Protein AF-0000000079588783 (afdb_homodimer)

Organism: NCBI:txid192012

Nearest PDB structures (foldseek):
  3fza-assembly1_A  TM=9.981E-01  e=1.810E-17  Populus tremula x Populus tremuloides
  3rhb-assembly1_A  TM=9.927E-01  e=1.421E-15  Arabidopsis thaliana
  2ht9-assembly1_B  TM=9.804E-01  e=8.758E-12  Homo sapiens
  2e7p-assembly1_B  TM=9.645E-01  e=2.123E-11  Populus tremula x Populus tremuloides
  7ncw-assembly1_A  TM=9.150E-01  e=1.469E-09  Chlamydomonas reinhardtii

Secondary structure (DSSP, 8-state):
----------------------------------------------------------THHHHHHHHHHHHHHHHHHHHH-SEEEEE-TT-HHHHHHHHHHHHTT---EEEEGGGSTTHHHHHHHHHHHHHS--SS-EEEETTEEEESHHHHHHHHHTT-HHHHHHHHHT-/----------------------------------------------------------TTHHHHHHHHHHHHHHHHHHHH-SEEEEE-TT-HHHHHHHHHHHHTT---EEEEGGGSTTHHHHHHHHHHHHHS--SS-EEEETTEEEESHHHHHHHHHTT-HHHHHHHHHT-

pLDDT: mean 70.86, std 34.21, range [17.14, 99.0]

InterPro domains:
  IPR002109 Glutaredoxin [PF00462] (83-146)
  IPR011899 Glutaredoxin, eukaryotic/virial [TIGR02180] (83-164)
  IPR014025 Glutaredoxin subgroup [PR00160] (83-101)
  IPR014025 Glutaredoxin subgroup [PR00160] (129-142)
  IPR014025 Glutaredoxin subgroup [PR00160] (143-156)
  IPR036249 Thioredoxin-like superfamily [SSF52833] (71-168)

Solvent-accessible surface area (backbone atoms only — not comparable to full-atom values): 21001 Å² total; per-residue (Å²): 131,89,84,78,86,71,89,74,82,69,86,83,78,82,88,75,86,75,83,86,79,80,89,83,86,85,78,81,77,80,82,66,81,72,76,80,74,80,63,84,61,81,74,74,77,72,76,69,76,67,73,68,71,73,69,76,72,66,72,57,54,60,59,51,52,53,52,50,52,49,46,51,50,51,53,50,52,31,66,74,30,41,34,32,34,38,30,37,90,83,38,62,48,26,50,50,47,53,48,50,36,48,75,70,71,43,84,59,50,71,43,49,35,79,75,45,66,77,53,16,64,53,48,40,51,44,42,20,71,75,68,74,45,71,63,67,23,40,31,30,49,53,53,36,82,65,39,36,42,71,45,51,52,49,32,47,75,71,60,48,39,64,57,52,51,55,52,13,66,76,100,133,86,83,79,83,70,88,75,81,79,79,81,73,85,70,80,81,81,84,88,81,87,82,85,89,70,91,71,85,74,82,74,76,67,78,78,70,80,69,76,62,82,72,74,76,70,76,70,73,70,71,68,71,69,67,76,73,68,82,55,57,64,64,52,52,54,53,50,53,50,46,51,49,50,53,49,51,32,66,74,31,42,34,33,34,37,30,37,90,83,38,62,48,24,49,49,47,53,50,51,36,48,76,70,70,43,83,60,49,73,44,50,34,79,76,46,66,79,53,17,64,55,49,42,52,44,44,21,70,74,70,74,44,72,64,65,22,39,32,30,48,54,54,36,83,65,39,36,41,71,46,50,52,50,33,47,76,70,60,47,38,63,58,52,52,55,53,14,66,76,99

Foldseek 3Di:
DDDDDDPPPDDDDDDDDDDDDDDDDDDPDDDCPVPDCPPPVPVPVPPPPPPPPPPPPCPVPVLVVVLVVLLVVVQCLLQVWQKEWEAAPPDVQQVLLCVVCVVVVHDHHYDHLVPPPPVSQSSLVSVCVVPVDSDPGFMHGLSDTQGHSVSQVVCVVVVNNVVSNVVSVVD/DDDPDDPPPPPDDPPDDDDDDDDDDDPDDDPDPVPVPPPPPPVPVPVPPPPPPPPPPCPVPPLVVVLVVLLVVVQCLLQVWQKEWEAAPPDVQQVLLCVVCVVVVHDHHYHHLVPPPPVSQSSLVSVCVVPVDSDPGFMHGLSDTQGHSVSQVVCVVVVNNVVSNVVSVVD

Sequence (342 aa):
MAATSQLTRTFTSVSLSSTTLSHLPNAHSSLSFTTNNIHHHRTSSRTILTIRRHGAVKIHAMTASFGSRLEETVKKTITDNPVVVYSKTWCSYSSEVKSLFNRLGVQPLVVELDQMGAQGPQLQKVLERLTGQHTVPNVFIGGKHIGGCTDTVKLHRKGELEALLAEAKNTMAATSQLTRTFTSVSLSSTTLSHLPNAHSSLSFTTNNIHHHRTSSRTILTIRRHGAVKIHAMTASFGSRLEETVKKTITDNPVVVYSKTWCSYSSEVKSLFNRLGVQPLVVELDQMGAQGPQLQKVLERLTGQHTVPNVFIGGKHIGGCTDTVKLHRKGELEALLAEAKNT

Radius of gyration: 44.2 Å; Cα contacts (8 Å, |Δi|>4): 323; chains: 2; bounding box: 95×128×106 Å

Structure (mmCIF, N/CA/C/O backbone):
data_AF-0000000079588783-model_v1
#
loop_
_entity.id
_entity.type
_entity.pdbx_description
1 polymer 'Glutaredoxin domain-containing protein'
#
loop_
_atom_site.group_PDB
_atom_site.id
_atom_site.type_symbol
_atom_site.label_atom_id
_atom_site.label_alt_id
_atom_site.label_comp_id
_atom_site.label_asym_id
_atom_site.label_entity_id
_atom_site.label_seq_id
_atom_site.pdbx_PDB_ins_code
_atom_site.Cartn_x
_atom_site.Cartn_y
_atom_site.Cartn_z
_atom_site.occupancy
_atom_site.B_iso_or_equiv
_atom_site.auth_seq_id
_atom_site.auth_comp_id
_atom_site.auth_asym_id
_atom_site.auth_atom_id
_atom_site.pdbx_PDB_model_num
ATOM 1 N N . MET A 1 1 ? 37.062 34.594 -24.828 1 20.08 1 MET A N 1
ATOM 2 C CA . MET A 1 1 ? 37.062 35.938 -25.375 1 20.08 1 MET A CA 1
ATOM 3 C C . MET A 1 1 ? 36.094 36.031 -26.547 1 20.08 1 MET A C 1
ATOM 5 O O . MET A 1 1 ? 36.188 36.938 -27.391 1 20.08 1 MET A O 1
ATOM 9 N N . ALA A 1 2 ? 35.281 35 -26.719 1 26.11 2 ALA A N 1
ATOM 10 C CA . ALA A 1 2 ? 34.594 34.938 -28 1 26.11 2 ALA A CA 1
ATOM 11 C C . ALA A 1 2 ? 33.594 36.094 -28.172 1 26.11 2 ALA A C 1
ATOM 13 O O . ALA A 1 2 ? 32.812 36.375 -27.266 1 26.11 2 ALA A O 1
ATOM 14 N N . ALA A 1 3 ? 33.719 36.812 -29.328 1 21.23 3 ALA A N 1
ATOM 15 C CA . ALA A 1 3 ? 33.344 38.062 -29.938 1 21.23 3 ALA A CA 1
ATOM 16 C C . ALA A 1 3 ? 31.844 38.125 -30.25 1 21.23 3 ALA A C 1
ATOM 18 O O . ALA A 1 3 ? 31.203 37.062 -30.406 1 21.23 3 ALA A O 1
ATOM 19 N N . THR A 1 4 ? 31.203 39.344 -30.5 1 20.83 4 THR A N 1
ATOM 20 C CA . THR A 1 4 ? 30.203 40.406 -30.359 1 20.83 4 THR A CA 1
ATOM 21 C C . THR A 1 4 ? 29.281 40.438 -31.578 1 20.83 4 THR A C 1
ATOM 23 O O . THR A 1 4 ? 28.109 40.812 -31.469 1 20.83 4 THR A O 1
ATOM 26 N N . SER A 1 5 ? 29.641 39.812 -32.875 1 21.73 5 SER A N 1
ATOM 27 C CA . SER A 1 5 ? 29.234 40.812 -33.875 1 21.73 5 SER A CA 1
ATOM 28 C C . SER A 1 5 ? 27.719 40.875 -33.969 1 21.73 5 SER A C 1
ATOM 30 O O . SER A 1 5 ? 27.016 39.938 -33.656 1 21.73 5 SER A O 1
ATOM 32 N N . GLN A 1 6 ? 27.109 42.094 -34.406 1 19.81 6 GLN A N 1
ATOM 33 C CA . GLN A 1 6 ? 26.125 43.156 -34.469 1 19.81 6 GLN A CA 1
ATOM 34 C C . GLN A 1 6 ? 25.125 42.938 -35.594 1 19.81 6 GLN A C 1
ATOM 36 O O . GLN A 1 6 ? 24.344 43.812 -35.938 1 19.81 6 GLN A O 1
ATOM 41 N N . LEU A 1 7 ? 24.719 41.688 -36.094 1 21.52 7 LEU A N 1
ATOM 42 C CA . LEU A 1 7 ? 24.062 41.844 -37.406 1 21.52 7 LEU A CA 1
ATOM 43 C C . LEU A 1 7 ? 22.781 42.656 -37.25 1 21.52 7 LEU A C 1
ATOM 45 O O . LEU A 1 7 ? 21.875 42.281 -36.531 1 21.52 7 LEU A O 1
ATOM 49 N N . THR A 1 8 ? 22.703 43.938 -37.75 1 19.61 8 THR A N 1
ATOM 50 C CA . THR A 1 8 ? 21.875 45.125 -37.812 1 19.61 8 THR A CA 1
ATOM 51 C C . THR A 1 8 ? 20.703 44.938 -38.781 1 19.61 8 THR A C 1
ATOM 53 O O . THR A 1 8 ? 20.875 45 -40 1 19.61 8 THR A O 1
ATOM 56 N N . ARG A 1 9 ? 20 43.781 -38.812 1 21.66 9 ARG A N 1
ATOM 57 C CA . ARG A 1 9 ? 19.078 43.719 -39.938 1 21.66 9 ARG A CA 1
ATOM 58 C C . ARG A 1 9 ? 18.094 44.875 -39.906 1 21.66 9 ARG A C 1
ATOM 60 O O . ARG A 1 9 ? 17.391 45.062 -38.906 1 21.66 9 ARG A O 1
ATOM 67 N N . THR A 1 10 ? 18.156 45.75 -40.906 1 18.61 10 THR A N 1
ATOM 68 C CA . THR A 1 10 ? 17.609 47.062 -41.219 1 18.61 10 THR A CA 1
ATOM 69 C C . THR A 1 10 ? 16.156 46.969 -41.656 1 18.61 10 THR A C 1
ATOM 71 O O . THR A 1 10 ? 15.453 47.969 -41.719 1 18.61 10 THR A O 1
ATOM 74 N N . PHE A 1 11 ? 15.508 45.875 -41.844 1 21.12 11 PHE A N 1
ATOM 75 C CA . PHE A 1 11 ? 14.586 46.125 -42.938 1 21.12 11 PHE A CA 1
ATOM 76 C C . PHE A 1 11 ? 13.641 47.281 -42.562 1 21.12 11 PHE A C 1
ATOM 78 O O . PHE A 1 11 ? 13.312 47.469 -41.406 1 21.12 11 PHE A O 1
ATOM 85 N N . THR A 1 12 ? 13.203 47.875 -43.688 1 17.64 12 THR A N 1
ATOM 86 C CA . THR A 1 12 ? 12.641 49.125 -44.219 1 17.64 12 THR A CA 1
ATOM 87 C C . THR A 1 12 ? 11.195 49.312 -43.781 1 17.64 12 THR A C 1
ATOM 89 O O . THR A 1 12 ? 10.461 48.312 -43.625 1 17.64 12 THR A O 1
ATOM 92 N N . SER A 1 13 ? 10.781 50.594 -43.625 1 18.75 13 SER A N 1
ATOM 93 C CA . SER A 1 13 ? 9.898 51.531 -42.938 1 18.75 13 SER A CA 1
ATOM 94 C C . SER A 1 13 ? 8.555 51.625 -43.656 1 18.75 13 SER A C 1
ATOM 96 O O . SER A 1 13 ? 7.562 52.062 -43.062 1 18.75 13 SER A O 1
ATOM 98 N N . VAL A 1 14 ? 8.414 51.156 -45 1 20.14 14 VAL A N 1
ATOM 99 C CA . VAL A 1 14 ? 7.758 52.281 -45.688 1 20.14 14 VAL A CA 1
ATOM 100 C C . VAL A 1 14 ? 6.398 52.531 -45.031 1 20.14 14 VAL A C 1
ATOM 102 O O . VAL A 1 14 ? 5.844 51.656 -44.344 1 20.14 14 VAL A O 1
ATOM 105 N N . SER A 1 15 ? 5.598 53.188 -45.906 1 17.19 15 SER A N 1
ATOM 106 C CA . SER A 1 15 ? 4.867 54.469 -46 1 17.19 15 SER A CA 1
ATOM 107 C C . SER A 1 15 ? 3.432 54.281 -45.5 1 17.19 15 SER A C 1
ATOM 109 O O . SER A 1 15 ? 2.885 53.188 -45.531 1 17.19 15 SER A O 1
ATOM 111 N N . LEU A 1 16 ? 2.814 55.469 -45.312 1 19.02 16 LEU A N 1
ATOM 112 C CA . LEU A 1 16 ? 1.891 56.25 -44.5 1 19.02 16 LEU A CA 1
ATOM 113 C C . LEU A 1 16 ? 0.463 56.125 -45 1 19.02 16 LEU A C 1
ATOM 115 O O . LEU A 1 16 ? -0.495 56.281 -44.25 1 19.02 16 LEU A O 1
ATOM 119 N N . SER A 1 17 ? 0.217 55.719 -46.375 1 17.83 17 SER A N 1
ATOM 120 C CA . SER A 1 17 ? -0.702 56.75 -46.844 1 17.83 17 SER A CA 1
ATOM 121 C C . SER A 1 17 ? -2.053 56.656 -46.156 1 17.83 17 SER A C 1
ATOM 123 O O . SER A 1 17 ? -2.549 55.562 -45.875 1 17.83 17 SER A O 1
ATOM 125 N N . SER A 1 18 ? -2.6 57.906 -45.781 1 18.61 18 SER A N 1
ATOM 126 C CA . SER A 1 18 ? -3.598 58.531 -44.906 1 18.61 18 SER A CA 1
ATOM 127 C C . SER A 1 18 ? -4.996 58.375 -45.5 1 18.61 18 SER A C 1
ATOM 129 O O . SER A 1 18 ? -5.988 58.719 -44.844 1 18.61 18 SER A O 1
ATOM 131 N N . THR A 1 19 ? -5.113 57.844 -46.781 1 19.88 19 THR A N 1
ATOM 132 C CA . THR A 1 19 ? -6.102 58.719 -47.375 1 19.88 19 THR A CA 1
ATOM 133 C C . THR A 1 19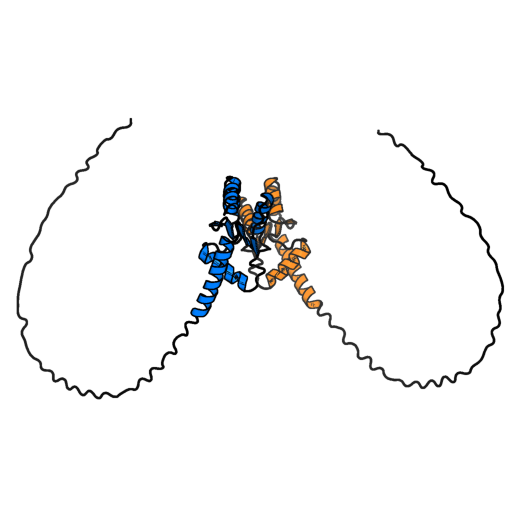 ? -7.391 58.719 -46.562 1 19.88 19 THR A C 1
ATOM 135 O O . THR A 1 19 ? -7.723 57.75 -45.906 1 19.88 19 THR A O 1
ATOM 138 N N . THR A 1 20 ? -8.359 59.594 -47.156 1 18.62 20 THR A N 1
ATOM 139 C CA . THR A 1 20 ? -9.305 60.688 -46.906 1 18.62 20 THR A CA 1
ATOM 140 C C . THR A 1 20 ? -10.664 60.125 -46.5 1 18.62 20 THR A C 1
ATOM 142 O O . THR A 1 20 ? -11.055 59.062 -46.938 1 18.62 20 THR A O 1
ATOM 145 N N . LEU A 1 21 ? -11.422 60.969 -45.75 1 19.67 21 LEU A N 1
ATOM 146 C CA . LEU A 1 21 ? -12.43 61.125 -44.719 1 19.67 21 LEU A CA 1
ATOM 147 C C . LEU A 1 21 ? -13.836 61.125 -45.312 1 19.67 21 LEU A C 1
ATOM 149 O O . LEU A 1 21 ? -14.828 61 -44.594 1 19.67 21 LEU A O 1
ATOM 153 N N . SER A 1 22 ? -13.945 61.312 -46.719 1 17.48 22 SER A N 1
ATOM 154 C CA . SER A 1 22 ? -14.875 62.438 -46.781 1 17.48 22 SER A CA 1
ATOM 155 C C . SER A 1 22 ? -16.25 62.031 -46.281 1 17.48 22 SER A C 1
ATOM 157 O O . SER A 1 22 ? -16.531 60.844 -46.062 1 17.48 22 SER A O 1
ATOM 159 N N . HIS A 1 23 ? -17.328 62.156 -47.25 1 19.64 23 HIS A N 1
ATOM 160 C CA . HIS A 1 23 ? -18.375 63.188 -47.344 1 19.64 23 HIS A CA 1
ATOM 161 C C . HIS A 1 23 ? -19.641 62.719 -46.625 1 19.64 23 HIS A C 1
ATOM 163 O O . HIS A 1 23 ? -19.844 61.5 -46.438 1 19.64 23 HIS A O 1
ATOM 169 N N . LEU A 1 24 ? -20.75 63.594 -46.75 1 19.31 24 LEU A N 1
ATOM 170 C CA . LEU A 1 24 ? -21.656 64.438 -45.938 1 19.31 24 LEU A CA 1
ATOM 171 C C . LEU A 1 24 ? -22.984 63.688 -45.719 1 19.31 24 LEU A C 1
ATOM 173 O O . LEU A 1 24 ? -23.438 63.562 -44.562 1 19.31 24 LEU A O 1
ATOM 177 N N . PRO A 1 25 ? -24.031 64 -46.656 1 19.78 25 PRO A N 1
ATOM 178 C CA . PRO A 1 25 ? -25.094 64.875 -46.156 1 19.78 25 PRO A CA 1
ATOM 179 C C . PRO A 1 25 ? -26.234 64.062 -45.5 1 19.78 25 PRO A C 1
ATOM 181 O O . PRO A 1 25 ? -26.281 62.875 -45.594 1 19.78 25 PRO A O 1
ATOM 184 N N . ASN A 1 26 ? -27.516 64.625 -45.844 1 17.92 26 ASN A N 1
ATOM 185 C CA . ASN A 1 26 ? -28.609 65.312 -45.156 1 17.92 26 ASN A CA 1
ATOM 186 C C . ASN A 1 26 ? -29.734 64.375 -44.812 1 17.92 26 ASN A C 1
ATOM 188 O O . ASN A 1 26 ? -29.828 63.281 -45.344 1 17.92 26 ASN A O 1
ATOM 192 N N . ALA A 1 27 ? -30.953 65.062 -44.75 1 17.86 27 ALA A N 1
ATOM 193 C CA . ALA A 1 27 ? -32.062 65.312 -43.844 1 17.86 27 ALA A CA 1
ATOM 194 C C . ALA A 1 27 ? -33.25 64.375 -44.125 1 17.86 27 ALA A C 1
ATOM 196 O O . ALA A 1 27 ? -33.875 64.438 -45.156 1 17.86 27 ALA A O 1
ATOM 197 N N . HIS A 1 28 ? -33.062 63.125 -43.938 1 21 28 HIS A N 1
ATOM 198 C CA . HIS A 1 28 ? -34.156 62.188 -44.188 1 21 28 HIS A CA 1
ATOM 199 C C . HIS A 1 28 ? -35.438 62.656 -43.5 1 21 28 HIS A C 1
ATOM 201 O O . HIS A 1 28 ? -35.469 62.812 -42.281 1 21 28 HIS A O 1
ATOM 207 N N . SER A 1 29 ? -36.156 63.406 -44.281 1 19.64 29 SER A N 1
ATOM 208 C CA . SER A 1 29 ? -37.375 64.062 -43.812 1 19.64 29 SER A CA 1
ATOM 209 C C . SER A 1 29 ? -38.25 63.094 -43.031 1 19.64 29 SER A C 1
ATOM 211 O O . SER A 1 29 ? -38.094 61.875 -43.125 1 19.64 29 SER A O 1
ATOM 213 N N . SER A 1 30 ? -39.469 63.719 -42.625 1 19 30 SER A N 1
ATOM 214 C CA . SER A 1 30 ? -40.281 63.906 -41.438 1 19 30 SER A CA 1
ATOM 215 C C . SER A 1 30 ? -41.312 62.781 -41.281 1 19 30 SER A C 1
ATOM 217 O O . SER A 1 30 ? -41.594 62.344 -40.156 1 19 30 SER A O 1
ATOM 219 N N . LEU A 1 31 ? -41.906 62.281 -42.406 1 23.66 31 LEU A N 1
ATOM 220 C CA . LEU A 1 31 ? -43.344 62.438 -42.219 1 23.66 31 LEU A CA 1
ATOM 221 C C . LEU A 1 31 ? -43.875 61.469 -41.188 1 23.66 31 LEU A C 1
ATOM 223 O O . LEU A 1 31 ? -43.469 60.312 -41.156 1 23.66 31 LEU A O 1
ATOM 227 N N . SER A 1 32 ? -44.844 62.031 -40.344 1 21.27 32 SER A N 1
ATOM 228 C CA . SER A 1 32 ? -45.531 61.906 -39.062 1 21.27 32 SER A CA 1
ATOM 229 C C . SER A 1 32 ? -46.469 60.719 -39.031 1 21.27 32 SER A C 1
ATOM 231 O O . SER A 1 32 ? -47.25 60.562 -38.094 1 21.27 32 SER A O 1
ATOM 233 N N . PHE A 1 33 ? -46.219 59.625 -39.812 1 24.73 33 PHE A N 1
ATOM 234 C CA . PHE A 1 33 ? -47.438 58.844 -39.781 1 24.73 33 PHE A CA 1
ATOM 235 C C . PHE A 1 33 ? -47.875 58.531 -38.375 1 24.73 33 PHE A C 1
ATOM 237 O O . PHE A 1 33 ? -47.094 57.938 -37.594 1 24.73 33 PHE A O 1
ATOM 244 N N . THR A 1 34 ? -48.75 59.375 -37.844 1 22.86 34 THR A N 1
ATOM 245 C CA . THR A 1 34 ? -49.375 59.375 -36.531 1 22.86 34 THR A CA 1
ATOM 246 C C . THR A 1 34 ? -50.062 58.031 -36.25 1 22.86 34 THR A C 1
ATOM 248 O O . THR A 1 34 ? -51.125 57.75 -36.844 1 22.86 34 THR A O 1
ATOM 251 N N . THR A 1 35 ? -49.562 56.906 -36.688 1 23.33 35 THR A N 1
ATOM 252 C CA . THR A 1 35 ? -50.469 55.812 -36.375 1 23.33 35 THR A CA 1
ATOM 253 C C . THR A 1 35 ? -50.844 55.812 -34.906 1 23.33 35 THR A C 1
ATOM 255 O O . THR A 1 35 ? -49.969 55.969 -34.031 1 23.33 35 THR A O 1
ATOM 258 N N . ASN A 1 36 ? -52.156 56.125 -34.625 1 20.36 36 ASN A N 1
ATOM 259 C CA . ASN A 1 36 ? -53 56.219 -33.438 1 20.36 36 ASN A CA 1
ATOM 260 C C . ASN A 1 36 ? -52.875 54.969 -32.562 1 20.36 36 ASN A C 1
ATOM 262 O O . ASN A 1 36 ? -52.938 53.844 -33.094 1 20.36 36 ASN A O 1
ATOM 266 N N . ASN A 1 37 ? -52.281 55.094 -31.422 1 22.45 37 ASN A N 1
ATOM 267 C CA . ASN A 1 37 ? -51.906 54.219 -30.312 1 22.45 37 ASN A CA 1
ATOM 268 C C . ASN A 1 37 ? -53.094 53.625 -29.609 1 22.45 37 ASN A C 1
ATOM 270 O O . ASN A 1 37 ? -53.75 54.281 -28.781 1 22.45 37 ASN A O 1
ATOM 274 N N . ILE A 1 38 ? -54.094 53.125 -30.328 1 27.58 38 ILE A N 1
ATOM 275 C CA . ILE A 1 38 ? -55.188 52.75 -29.422 1 27.58 38 ILE A CA 1
ATOM 276 C C . ILE A 1 38 ? -54.656 51.875 -28.297 1 27.58 38 ILE A C 1
ATOM 278 O O . ILE A 1 38 ? -54.094 50.812 -28.547 1 27.58 38 ILE A O 1
ATOM 282 N N . HIS A 1 39 ? -54.375 52.469 -27.141 1 25.22 39 HIS A N 1
ATOM 283 C CA . HIS A 1 39 ? -53.812 51.938 -25.906 1 25.22 39 HIS A CA 1
ATOM 284 C C . HIS A 1 39 ? -54.75 50.938 -25.266 1 25.22 39 HIS A C 1
ATOM 286 O O . HIS A 1 39 ? -54.5 50.469 -24.141 1 25.22 39 HIS A O 1
ATOM 292 N N . HIS A 1 40 ? -55.688 50.25 -25.953 1 26.5 40 HIS A N 1
ATOM 293 C CA . HIS A 1 40 ? -56.562 49.656 -24.938 1 26.5 40 HIS A CA 1
ATOM 294 C C . HIS A 1 40 ? -55.781 48.75 -23.984 1 26.5 40 HIS A C 1
ATOM 296 O O . HIS A 1 40 ? -55.094 47.844 -24.406 1 26.5 40 HIS A O 1
ATOM 302 N N . HIS A 1 41 ? -55.375 49.281 -22.875 1 25.45 41 HIS A N 1
ATOM 303 C CA . HIS A 1 41 ? -54.594 48.656 -21.797 1 25.45 41 HIS A CA 1
ATOM 304 C C . HIS A 1 41 ? -55.406 47.594 -21.078 1 25.45 41 HIS A C 1
ATOM 306 O O . HIS A 1 41 ? -54.969 47.031 -20.062 1 25.45 41 HIS A O 1
ATOM 312 N N . ARG A 1 42 ? -56.344 46.812 -21.672 1 27.23 42 ARG A N 1
ATOM 313 C CA . ARG A 1 42 ? -57 45.969 -20.672 1 27.23 42 ARG A CA 1
ATOM 314 C C . ARG A 1 42 ? -56 45.188 -19.859 1 27.23 42 ARG A C 1
ATOM 316 O O . ARG A 1 42 ? -55.188 44.438 -20.406 1 27.23 42 ARG A O 1
ATOM 323 N N . THR A 1 43 ? -55.656 45.688 -18.688 1 28.58 43 THR A N 1
ATOM 324 C CA . THR A 1 43 ? -54.719 45.125 -17.688 1 28.58 43 THR A CA 1
ATOM 325 C C . THR A 1 43 ? -55.25 43.812 -17.156 1 28.58 43 THR A C 1
ATOM 327 O O . THR A 1 43 ? -56.281 43.75 -16.484 1 28.58 43 THR A O 1
ATOM 330 N N . SER A 1 44 ? -55.781 42.812 -17.953 1 31.09 44 SER A N 1
ATOM 331 C CA . SER A 1 44 ? -56.125 41.562 -17.297 1 31.09 44 SER A CA 1
ATOM 332 C C . SER A 1 44 ? -55.031 41.125 -16.344 1 31.09 44 SER A C 1
ATOM 334 O O . SER A 1 44 ? -53.875 41.031 -16.734 1 31.09 44 SER A O 1
ATOM 336 N N . SER A 1 45 ? -55.25 41.406 -15.055 1 32.91 45 SER A N 1
ATOM 337 C CA . SER A 1 45 ? -54.406 41.031 -13.93 1 32.91 45 SER A CA 1
ATOM 338 C C . SER A 1 45 ? -54.188 39.531 -13.875 1 32.91 45 SER A C 1
ATOM 340 O O . SER A 1 45 ? -55.125 38.781 -13.656 1 32.91 45 SER A O 1
ATOM 342 N N . ARG A 1 46 ? -53.75 38.875 -14.867 1 34.38 46 ARG A N 1
ATOM 343 C CA . ARG A 1 46 ? -53.312 37.5 -14.68 1 34.38 46 ARG A CA 1
ATOM 344 C C . ARG A 1 46 ? -52.469 37.344 -13.422 1 34.38 46 ARG A C 1
ATOM 346 O O . ARG A 1 46 ? -51.438 38 -13.289 1 34.38 46 ARG A O 1
ATOM 353 N N . THR A 1 47 ? -53.156 37.188 -12.273 1 35.75 47 THR A N 1
ATOM 354 C CA . THR A 1 47 ? -52.438 36.75 -11.086 1 35.75 47 THR A CA 1
ATOM 355 C C . THR A 1 47 ? -51.562 35.562 -11.406 1 35.75 47 THR A C 1
ATOM 357 O O . THR A 1 47 ? -52.031 34.5 -11.797 1 35.75 47 THR A O 1
ATOM 360 N N . ILE A 1 48 ? -50.562 35.719 -12.18 1 37.28 48 ILE A N 1
ATOM 361 C CA . ILE A 1 48 ? -49.562 34.688 -12.305 1 37.28 48 ILE A CA 1
ATOM 362 C C . ILE A 1 48 ? -49.156 34.188 -10.922 1 37.28 48 ILE A C 1
ATOM 364 O O . ILE A 1 48 ? -48.719 34.969 -10.07 1 37.28 48 ILE A O 1
ATOM 368 N N . LEU A 1 49 ? -50 33.281 -10.414 1 37.62 49 LEU A N 1
ATOM 369 C CA . LEU A 1 49 ? -49.5 32.531 -9.273 1 37.62 49 LEU A CA 1
ATOM 370 C C . LEU A 1 49 ? -48.062 32.156 -9.484 1 37.62 49 LEU A C 1
ATOM 372 O O . LEU A 1 49 ? -47.719 31.406 -10.43 1 37.62 49 LEU A O 1
ATOM 376 N N . THR A 1 50 ? -47.188 33.031 -9.289 1 32.91 50 THR A N 1
ATOM 377 C CA . THR A 1 50 ? -45.781 32.688 -9.195 1 32.91 50 THR A CA 1
ATOM 378 C C . THR A 1 50 ? -45.562 31.531 -8.219 1 32.91 50 THR A C 1
ATOM 380 O O . THR A 1 50 ? -45.875 31.656 -7.031 1 32.91 50 THR A O 1
ATOM 383 N N . ILE A 1 51 ? -45.938 30.266 -8.641 1 38.16 51 ILE A N 1
ATOM 384 C CA . ILE A 1 51 ? -45.312 29.188 -7.902 1 38.16 51 ILE A CA 1
ATOM 385 C C . ILE A 1 51 ? -43.938 29.641 -7.414 1 38.16 51 ILE A C 1
ATOM 387 O O . ILE A 1 51 ? -43.031 29.938 -8.219 1 38.16 51 ILE A O 1
ATOM 391 N N . ARG A 1 52 ? -43.969 30.328 -6.324 1 36.31 52 ARG A N 1
ATOM 392 C CA . ARG A 1 52 ? -42.688 30.531 -5.637 1 36.31 52 ARG A CA 1
ATOM 393 C C . ARG A 1 52 ? -41.844 29.266 -5.688 1 36.31 52 ARG A C 1
ATOM 395 O O . ARG A 1 52 ? -42.281 28.203 -5.266 1 36.31 52 ARG A O 1
ATOM 402 N N . ARG A 1 53 ? -41.094 29.031 -6.742 1 36.47 53 ARG A N 1
ATOM 403 C CA . ARG A 1 53 ? -39.969 28.109 -6.629 1 36.47 53 ARG A CA 1
ATOM 404 C C . ARG A 1 53 ? -39.406 28.094 -5.211 1 36.47 53 ARG A C 1
ATOM 406 O O . ARG A 1 53 ? -38.938 29.125 -4.719 1 36.47 53 ARG A O 1
ATOM 413 N N . HIS A 1 54 ? -40.094 27.391 -4.266 1 38.72 54 HIS A N 1
ATOM 414 C CA . HIS A 1 54 ? -39.375 27.047 -3.047 1 38.72 54 HIS A CA 1
ATOM 415 C C . HIS A 1 54 ? -37.875 27.047 -3.279 1 38.72 54 HIS A C 1
ATOM 417 O O . HIS A 1 54 ? -37.375 26.5 -4.273 1 38.72 54 HIS A O 1
ATOM 423 N N . GLY A 1 55 ? -37.188 28 -2.953 1 36.88 55 GLY A N 1
ATOM 424 C CA . GLY A 1 55 ? -35.719 28.125 -2.979 1 36.88 55 GLY A CA 1
ATOM 425 C C . GLY A 1 55 ? -35 26.797 -2.77 1 36.88 55 GLY A C 1
ATOM 426 O O . GLY A 1 55 ? -35.469 25.953 -2.006 1 36.88 55 GLY A O 1
ATOM 427 N N . ALA A 1 56 ? -34.438 26.188 -3.725 1 40.88 56 ALA A N 1
ATOM 428 C CA . ALA A 1 56 ? -33.406 25.188 -3.445 1 40.88 56 ALA A CA 1
ATOM 429 C C . ALA A 1 56 ? -32.75 25.438 -2.098 1 40.88 56 ALA A C 1
ATOM 431 O O . ALA A 1 56 ? -32.031 26.438 -1.923 1 40.88 56 ALA A O 1
ATOM 432 N N . VAL A 1 57 ? -33.406 25.109 -1.05 1 42.59 57 VAL A N 1
ATOM 433 C CA . VAL A 1 57 ? -32.562 24.984 0.133 1 42.59 57 VAL A CA 1
ATOM 434 C C . VAL A 1 57 ? -31.172 24.547 -0.276 1 42.59 57 VAL A C 1
ATOM 436 O O . VAL A 1 57 ? -31 23.469 -0.848 1 42.59 57 VAL A O 1
ATOM 439 N N . LYS A 1 58 ? -30.297 25.344 -0.668 1 39.53 58 LYS A N 1
ATOM 440 C CA . LYS A 1 58 ? -28.875 25.016 -0.792 1 39.53 58 LYS A CA 1
ATOM 441 C C . LYS A 1 58 ? -28.422 24.125 0.355 1 39.53 58 LYS A C 1
ATOM 443 O O . LYS A 1 58 ? -28.312 24.578 1.496 1 39.53 58 LYS A O 1
ATOM 448 N N . ILE A 1 59 ? -28.938 22.953 0.604 1 42.72 59 ILE A N 1
ATOM 449 C CA . ILE A 1 59 ? -28.234 21.984 1.437 1 42.72 59 ILE A CA 1
ATOM 450 C C . ILE A 1 59 ? -26.734 22.234 1.369 1 42.72 59 ILE A C 1
ATOM 452 O O . ILE A 1 59 ? -25.938 21.328 1.624 1 42.72 59 ILE A O 1
ATOM 456 N N . HIS A 1 60 ? -26.281 23.25 0.699 1 43.41 60 HIS A N 1
ATOM 457 C CA . HIS A 1 60 ? -24.844 23.453 0.625 1 43.41 60 HIS A CA 1
ATOM 458 C C . HIS A 1 60 ? -24.25 23.75 2.002 1 43.41 60 HIS A C 1
ATOM 460 O O . HIS A 1 60 ? -23.031 23.812 2.162 1 43.41 60 HIS A O 1
ATOM 466 N N . ALA A 1 61 ? -25.109 24.156 2.926 1 49.28 61 ALA A N 1
ATOM 467 C CA . ALA A 1 61 ? -24.531 24.812 4.094 1 49.28 61 ALA A CA 1
ATOM 468 C C . ALA A 1 61 ? -23.922 23.797 5.051 1 49.28 61 ALA A C 1
ATOM 470 O O . ALA A 1 61 ? -22.875 24.047 5.668 1 49.28 61 ALA A O 1
ATOM 471 N N . MET A 1 62 ? -24.672 22.688 5.168 1 49.97 62 MET A N 1
ATOM 472 C CA . MET A 1 62 ? -24.156 21.797 6.195 1 49.97 62 MET A CA 1
ATOM 473 C C . MET A 1 62 ? -22.812 21.203 5.793 1 49.97 62 MET A C 1
ATOM 475 O O . MET A 1 62 ? -21.938 21.016 6.637 1 49.97 62 MET A O 1
ATOM 479 N N . THR A 1 63 ? -22.734 20.844 4.438 1 53.5 63 THR A N 1
ATOM 480 C CA . THR A 1 63 ? -21.5 20.219 3.98 1 53.5 63 THR A CA 1
ATOM 481 C C . THR A 1 63 ? -20.312 21.172 4.141 1 53.5 63 THR A C 1
ATOM 483 O O . THR A 1 63 ? -19.234 20.766 4.559 1 53.5 63 THR A O 1
ATOM 486 N N . ALA A 1 64 ? -20.594 22.469 3.924 1 57.03 64 ALA A N 1
ATOM 487 C CA . ALA A 1 64 ? -19.547 23.484 4.062 1 57.03 64 ALA A CA 1
ATOM 488 C C . ALA A 1 64 ? -19.125 23.641 5.52 1 57.03 64 ALA A C 1
ATOM 490 O O . ALA A 1 64 ? -17.922 23.719 5.816 1 57.03 64 ALA A O 1
ATOM 491 N N . SER A 1 65 ? -20.172 23.453 6.414 1 69.12 65 SER A N 1
ATOM 492 C CA . SER A 1 65 ? -19.844 23.656 7.82 1 69.12 65 SER A CA 1
ATOM 493 C C . SER A 1 65 ? -19.047 22.484 8.375 1 69.12 65 SER A C 1
ATOM 495 O O . SER A 1 65 ? -18.047 22.688 9.07 1 69.12 65 SER A O 1
ATOM 497 N N . PHE A 1 66 ? -19.344 21.312 7.949 1 70.25 66 PHE A N 1
ATOM 498 C CA . PHE A 1 66 ? -18.641 20.125 8.43 1 70.25 66 PHE A CA 1
ATOM 499 C C . PHE A 1 66 ? -17.234 20.047 7.852 1 70.25 66 PHE A C 1
ATOM 501 O O . PHE A 1 66 ? -16.281 19.75 8.57 1 70.25 66 PHE A O 1
ATOM 508 N N . GLY A 1 67 ? -17.156 20.359 6.578 1 77.25 67 GLY A N 1
ATOM 509 C CA . GLY A 1 67 ? -15.859 20.422 5.934 1 77.25 67 GLY A CA 1
ATOM 510 C C . GLY A 1 67 ? -14.938 21.469 6.547 1 77.25 67 GLY A C 1
ATOM 511 O O . GLY A 1 67 ? -13.742 21.219 6.707 1 77.25 67 GLY A O 1
ATOM 512 N N . SER A 1 68 ? -15.57 22.578 6.98 1 85.69 68 SER A N 1
ATOM 513 C CA . SER A 1 68 ? -14.789 23.641 7.602 1 85.69 68 SER A CA 1
ATOM 514 C C . SER A 1 68 ? -14.281 23.219 8.977 1 85.69 68 SER A C 1
ATOM 516 O O . SER A 1 68 ? -13.133 23.516 9.336 1 85.69 68 SER A O 1
ATOM 518 N N . ARG A 1 69 ? -14.977 22.438 9.688 1 90.62 69 ARG A N 1
ATOM 519 C CA . ARG A 1 69 ? -14.57 21.984 11.008 1 90.62 69 ARG A CA 1
ATOM 520 C C . ARG A 1 69 ? -13.453 20.953 10.898 1 90.62 69 ARG A C 1
ATOM 522 O O . ARG A 1 69 ? -12.492 20.984 11.672 1 90.62 69 ARG A O 1
ATOM 529 N N . LEU A 1 70 ? -13.508 20.109 9.914 1 93.81 70 LEU A N 1
ATOM 530 C CA . LEU A 1 70 ? -12.469 19.109 9.711 1 93.81 70 LEU A CA 1
ATOM 531 C C . LEU A 1 70 ? -11.164 19.75 9.266 1 93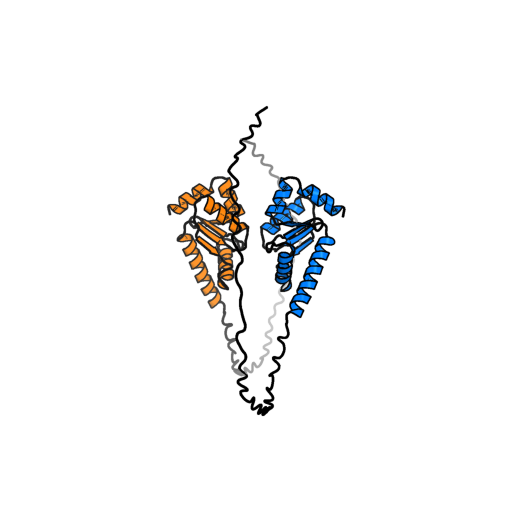.81 70 LEU A C 1
ATOM 533 O O . LEU A 1 70 ? -10.078 19.312 9.656 1 93.81 70 LEU A O 1
ATOM 537 N N . GLU A 1 71 ? -11.375 20.734 8.445 1 96.19 71 GLU A N 1
ATOM 538 C CA . GLU A 1 71 ? -10.188 21.453 8.016 1 96.19 71 GLU A CA 1
ATOM 539 C C . GLU A 1 71 ? -9.469 22.094 9.195 1 96.19 71 GLU A C 1
ATOM 541 O O . GLU A 1 71 ? -8.242 22.047 9.289 1 96.19 71 GLU A O 1
ATOM 546 N N . GLU A 1 72 ? -10.188 22.672 10.102 1 96.25 72 GLU A N 1
ATOM 547 C CA . GLU A 1 72 ? -9.617 23.25 11.305 1 96.25 72 GLU A CA 1
ATOM 548 C C . GLU A 1 72 ? -8.938 22.188 12.172 1 96.25 72 GLU A C 1
ATOM 550 O O . GLU A 1 72 ? -7.887 22.438 12.758 1 96.25 72 GLU A O 1
ATOM 555 N N . THR A 1 73 ? -9.492 21.062 12.227 1 96.19 73 THR A N 1
ATOM 556 C CA . THR A 1 73 ? -8.922 19.953 12.992 1 96.19 73 THR A CA 1
ATOM 557 C C . THR A 1 73 ? -7.586 19.516 12.398 1 96.19 73 THR A C 1
ATOM 559 O O . THR A 1 73 ? -6.629 19.266 13.133 1 96.19 73 THR A O 1
ATOM 562 N N . VAL A 1 74 ? -7.516 19.469 11.094 1 98.25 74 VAL A N 1
ATOM 563 C CA . VAL A 1 74 ? -6.27 19.094 10.445 1 98.25 74 VAL A CA 1
ATOM 564 C C . VAL A 1 74 ? -5.199 20.141 10.727 1 98.25 74 VAL A C 1
ATOM 566 O O . VAL A 1 74 ? -4.082 19.812 11.133 1 98.25 74 VAL A O 1
ATOM 569 N N . LYS A 1 75 ? -5.543 21.344 10.594 1 98 75 LYS A N 1
ATOM 570 C CA . LYS A 1 75 ? -4.594 22.438 10.805 1 98 75 LYS A CA 1
ATOM 571 C C . LYS A 1 75 ? -4.082 22.438 12.242 1 98 75 LYS A C 1
ATOM 573 O O . LYS A 1 75 ? -2.881 22.594 12.484 1 98 75 LYS A O 1
ATOM 578 N N . LYS A 1 76 ? -4.977 22.266 13.156 1 98.06 76 LYS A N 1
ATOM 579 C CA . LYS A 1 76 ? -4.582 22.219 14.562 1 98.06 76 LYS A CA 1
ATOM 580 C C . LYS A 1 76 ? -3.668 21.016 14.828 1 98.06 76 LYS A C 1
ATOM 582 O O . LYS A 1 76 ? -2.658 21.156 15.523 1 98.06 76 LYS A O 1
ATOM 587 N N . THR A 1 77 ? -4.027 19.875 14.258 1 98.38 77 THR A N 1
ATOM 588 C CA . THR A 1 77 ? -3.26 18.656 14.469 1 98.38 77 THR A CA 1
ATOM 589 C C . THR A 1 77 ? -1.83 18.828 13.961 1 98.38 77 THR A C 1
ATOM 591 O O . THR A 1 77 ? -0.873 18.5 14.664 1 98.38 77 THR A O 1
ATOM 594 N N . ILE A 1 78 ? -1.69 19.438 12.805 1 98.19 78 ILE A N 1
ATOM 595 C CA . ILE A 1 78 ? -0.361 19.516 12.211 1 98.19 78 ILE A CA 1
ATOM 596 C C . ILE A 1 78 ? 0.447 20.625 12.867 1 98.19 78 ILE A C 1
ATOM 598 O O . ILE A 1 78 ? 1.68 20.609 12.844 1 98.19 78 ILE A O 1
ATOM 602 N N . THR A 1 79 ? -0.209 21.594 13.445 1 97.25 79 THR A N 1
ATOM 603 C CA . THR A 1 79 ? 0.476 22.672 14.156 1 97.25 79 THR A CA 1
ATOM 604 C C . THR A 1 79 ? 0.91 22.219 15.547 1 97.25 79 THR A C 1
ATOM 606 O O . THR A 1 79 ? 1.984 22.594 16.016 1 97.25 79 THR A O 1
ATOM 609 N N . ASP A 1 80 ? 0.145 21.312 16.156 1 97.75 80 ASP A N 1
ATOM 610 C CA . ASP A 1 80 ? 0.369 20.938 17.547 1 97.75 80 ASP A CA 1
ATOM 611 C C . ASP A 1 80 ? 1.368 19.797 17.656 1 97.75 80 ASP A C 1
ATOM 613 O O . ASP A 1 80 ? 1.862 19.484 18.75 1 97.75 80 ASP A O 1
ATOM 617 N N . ASN A 1 81 ? 1.635 19.125 16.578 1 98.31 81 ASN A N 1
ATOM 618 C CA . ASN A 1 81 ? 2.504 17.953 16.594 1 98.31 81 ASN A CA 1
ATOM 619 C C . ASN A 1 81 ? 3.656 18.094 15.602 1 98.31 81 ASN A C 1
ATOM 621 O O . ASN A 1 81 ? 3.438 18.406 14.438 1 98.31 81 ASN A O 1
ATOM 625 N N . PRO A 1 82 ? 4.855 17.859 16.031 1 98.12 82 PRO A N 1
ATOM 626 C CA . PRO A 1 82 ? 6.023 18.078 15.172 1 98.12 82 PRO A CA 1
ATOM 627 C C . PRO A 1 82 ? 6.008 17.188 13.93 1 98.12 82 PRO A C 1
ATOM 629 O O . PRO A 1 82 ? 6.465 17.609 12.859 1 98.12 82 PRO A O 1
ATOM 632 N N . VAL A 1 83 ? 5.535 15.969 14.102 1 98.88 83 VAL A N 1
ATOM 633 C CA . VAL A 1 83 ? 5.438 15.031 12.992 1 98.88 83 VAL A CA 1
ATOM 634 C C . VAL A 1 83 ? 4.066 14.367 12.992 1 98.88 83 VAL A C 1
ATOM 636 O O . VAL A 1 83 ? 3.645 13.797 14 1 98.88 83 VAL A O 1
ATOM 639 N N . VAL A 1 84 ? 3.277 14.461 11.883 1 98.94 84 VAL A N 1
ATOM 640 C CA . VAL A 1 84 ? 1.964 13.844 11.727 1 98.94 84 VAL A CA 1
ATOM 641 C C . VAL A 1 84 ? 1.938 12.992 10.453 1 98.94 84 VAL A C 1
ATOM 643 O O . VAL A 1 84 ? 2.385 13.438 9.391 1 98.94 84 VAL A O 1
ATOM 646 N N . VAL A 1 85 ? 1.466 11.766 10.57 1 99 85 VAL A N 1
ATOM 647 C CA . VAL A 1 85 ? 1.293 10.875 9.43 1 99 85 VAL A CA 1
ATOM 648 C C . VAL A 1 85 ? -0.17 10.445 9.328 1 99 85 VAL A C 1
ATOM 650 O O . VAL A 1 85 ? -0.67 9.711 10.18 1 99 85 VAL A O 1
ATOM 653 N N . TYR A 1 86 ? -0.853 10.953 8.312 1 98.94 86 TYR A N 1
ATOM 654 C CA . TYR A 1 86 ? -2.133 10.352 7.961 1 98.94 86 TYR A CA 1
ATOM 655 C C . TYR A 1 86 ? -1.931 9.062 7.168 1 98.94 86 TYR A C 1
ATOM 657 O O . TYR A 1 86 ? -1.215 9.055 6.164 1 98.94 86 TYR A O 1
ATOM 665 N N . SER A 1 87 ? -2.562 8.062 7.59 1 98.94 87 SER A N 1
ATOM 666 C CA . SER A 1 87 ? -2.203 6.695 7.219 1 98.94 87 SER A CA 1
ATOM 667 C C . SER A 1 87 ? -3.443 5.824 7.047 1 98.94 87 SER A C 1
ATOM 669 O O . SER A 1 87 ? -4.57 6.297 7.219 1 98.94 87 SER A O 1
ATOM 671 N N . LYS A 1 88 ? -3.162 4.648 6.566 1 98.56 88 LYS A N 1
ATOM 672 C CA . LYS A 1 88 ? -4.059 3.502 6.668 1 98.56 88 LYS A CA 1
ATOM 673 C C . LYS A 1 88 ? -3.314 2.26 7.148 1 98.56 88 LYS A C 1
ATOM 675 O O . LYS A 1 88 ? -2.162 2.039 6.773 1 98.56 88 LYS A O 1
ATOM 680 N N . THR A 1 89 ? -4.031 1.46 7.969 1 98.12 89 THR A N 1
ATOM 681 C CA . THR A 1 89 ? -3.357 0.376 8.68 1 98.12 89 THR A CA 1
ATOM 682 C C . THR A 1 89 ? -2.881 -0.693 7.695 1 98.12 89 THR A C 1
ATOM 684 O O . THR A 1 89 ? -1.9 -1.393 7.961 1 98.12 89 THR A O 1
ATOM 687 N N . TRP A 1 90 ? -3.506 -0.708 6.586 1 96.31 90 TRP A N 1
ATOM 688 C CA . TRP A 1 90 ? -3.244 -1.805 5.66 1 96.31 90 TRP A CA 1
ATOM 689 C C . TRP A 1 90 ? -2.217 -1.396 4.609 1 96.31 90 TRP A C 1
ATOM 691 O O . TRP A 1 90 ? -1.773 -2.223 3.809 1 96.31 90 TRP A O 1
ATOM 701 N N . CYS A 1 91 ? -1.881 -0.234 4.551 1 98.31 91 CYS A N 1
ATOM 702 C CA . CYS A 1 91 ? -1.093 0.29 3.443 1 98.31 91 CYS A CA 1
ATOM 703 C C . CYS A 1 91 ? 0.398 0.092 3.693 1 98.31 91 CYS A C 1
ATOM 705 O O . CYS A 1 91 ? 0.946 0.625 4.66 1 98.31 91 CYS A O 1
ATOM 707 N N . SER A 1 92 ? 1.096 -0.523 2.768 1 98.38 92 SER A N 1
ATOM 708 C CA . SER A 1 92 ? 2.5 -0.878 2.945 1 98.38 92 SER A CA 1
ATOM 709 C C . SER A 1 92 ? 3.393 0.357 2.904 1 98.38 92 SER A C 1
ATOM 711 O O . SER A 1 92 ? 4.398 0.427 3.613 1 98.38 92 SER A O 1
ATOM 713 N N . TYR A 1 93 ? 3.021 1.287 2.07 1 98.69 93 TYR A N 1
ATOM 714 C CA . TYR A 1 93 ? 3.809 2.514 2.008 1 98.69 93 TYR A CA 1
ATOM 715 C C . TYR A 1 93 ? 3.703 3.297 3.311 1 98.69 93 TYR A C 1
ATOM 717 O O . TYR A 1 93 ? 4.68 3.904 3.758 1 98.69 93 TYR A O 1
ATOM 725 N N . SER A 1 94 ? 2.533 3.346 3.91 1 98.94 94 SER A N 1
ATOM 726 C CA . SER A 1 94 ? 2.391 3.951 5.23 1 98.94 94 SER A CA 1
ATOM 727 C C . SER A 1 94 ? 3.262 3.242 6.262 1 98.94 94 SER A C 1
ATOM 729 O O . SER A 1 94 ? 3.914 3.891 7.082 1 98.94 94 SER A O 1
ATOM 731 N N . SER A 1 95 ? 3.305 1.908 6.203 1 98.75 95 SER A N 1
ATOM 732 C CA . SER A 1 95 ? 4.148 1.149 7.121 1 98.75 95 SER A CA 1
ATOM 733 C C . SER A 1 95 ? 5.621 1.503 6.938 1 98.75 95 SER A C 1
ATOM 735 O O . SER A 1 95 ? 6.367 1.6 7.914 1 98.75 95 SER A O 1
ATOM 737 N N . GLU A 1 96 ? 5.969 1.67 5.766 1 98.69 96 GLU A N 1
ATOM 738 C CA . GLU A 1 96 ? 7.355 2.016 5.477 1 98.69 96 GLU A CA 1
ATOM 739 C C . GLU A 1 96 ? 7.738 3.352 6.109 1 98.69 96 GLU A C 1
ATOM 741 O O . GLU A 1 96 ? 8.789 3.467 6.738 1 98.69 96 GLU A O 1
ATOM 746 N N . VAL A 1 97 ? 6.895 4.297 5.953 1 98.94 97 VAL A N 1
ATOM 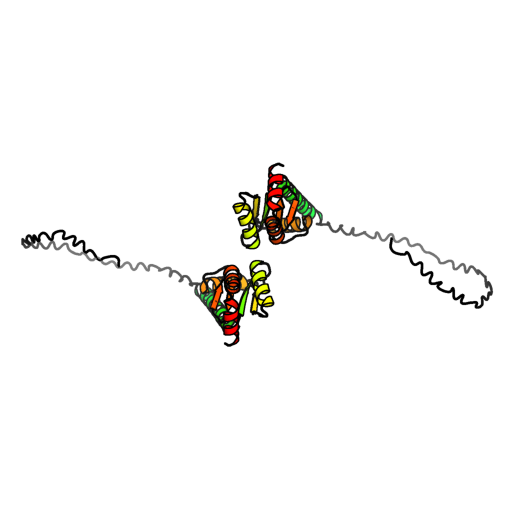747 C CA . VAL A 1 97 ? 7.141 5.621 6.508 1 98.94 97 VAL A CA 1
ATOM 748 C C . VAL A 1 97 ? 7.18 5.547 8.031 1 98.94 97 VAL A C 1
ATOM 750 O O . VAL A 1 97 ? 8.07 6.117 8.664 1 98.94 97 VAL A O 1
ATOM 753 N N . LYS A 1 98 ? 6.246 4.852 8.594 1 98.88 98 LYS A N 1
ATOM 754 C CA . LYS A 1 98 ? 6.234 4.68 10.047 1 98.88 98 LYS A CA 1
ATOM 755 C C . LYS A 1 98 ? 7.508 3.992 10.531 1 98.88 98 LYS A C 1
ATOM 757 O O . LYS A 1 98 ? 8.094 4.398 11.531 1 98.88 98 LYS A O 1
ATOM 762 N N . SER A 1 99 ? 7.934 3.023 9.875 1 98.81 99 SER A N 1
ATOM 763 C CA . SER A 1 99 ? 9.148 2.299 10.234 1 98.81 99 SER A CA 1
ATOM 764 C C . SER A 1 99 ? 10.375 3.199 10.141 1 98.81 99 SER A C 1
ATOM 766 O O . SER A 1 99 ? 11.273 3.117 10.984 1 98.81 99 SER A O 1
ATOM 768 N N . LEU A 1 100 ? 10.398 3.945 9.109 1 98.81 100 LEU A N 1
ATOM 769 C CA . LEU A 1 100 ? 11.508 4.871 8.945 1 98.81 100 LEU A CA 1
ATOM 770 C C . LEU A 1 100 ? 11.602 5.828 10.125 1 98.81 100 LEU A C 1
ATOM 772 O O . LEU A 1 100 ? 12.68 6.012 10.703 1 98.81 100 LEU A O 1
ATOM 776 N N . PHE A 1 101 ? 10.508 6.445 10.484 1 98.81 101 PHE A N 1
ATOM 777 C CA . PHE A 1 101 ? 10.5 7.367 11.617 1 98.81 101 PHE A CA 1
ATOM 778 C C . PHE A 1 101 ? 10.914 6.648 12.898 1 98.81 101 PHE A C 1
ATOM 780 O O . PHE A 1 101 ? 11.664 7.199 13.711 1 98.81 101 PHE A O 1
ATOM 787 N N . ASN A 1 102 ? 10.508 5.453 13.109 1 98.56 102 ASN A N 1
ATOM 788 C CA . ASN A 1 102 ? 10.906 4.656 14.266 1 98.56 102 ASN A CA 1
ATOM 789 C C . ASN A 1 102 ? 12.414 4.426 14.297 1 98.56 102 ASN A C 1
ATOM 791 O O . ASN A 1 102 ? 13.055 4.586 15.344 1 98.56 102 ASN A O 1
ATOM 795 N N . ARG A 1 103 ? 12.945 4.09 13.219 1 98.25 103 ARG A N 1
ATOM 796 C CA . ARG A 1 103 ? 14.383 3.852 13.125 1 98.25 103 ARG A CA 1
ATOM 797 C C . ARG A 1 103 ? 15.172 5.113 13.445 1 98.25 103 ARG A C 1
ATOM 799 O O . ARG A 1 103 ? 16.281 5.039 13.984 1 98.25 103 ARG A O 1
ATOM 806 N N . LEU A 1 104 ? 14.578 6.18 13.133 1 98 104 LEU A N 1
ATOM 807 C CA . LEU A 1 104 ? 15.234 7.461 13.359 1 98 104 LEU A CA 1
ATOM 808 C C . LEU A 1 104 ? 14.977 7.961 14.773 1 98 104 LEU A C 1
ATOM 810 O O . LEU A 1 104 ? 15.375 9.07 15.125 1 98 104 LEU A O 1
ATOM 814 N N . GLY A 1 105 ? 14.148 7.195 15.508 1 97.56 105 GLY A N 1
ATOM 815 C CA . GLY A 1 105 ? 13.867 7.559 16.891 1 97.56 105 GLY A CA 1
ATOM 816 C C . GLY A 1 105 ? 12.773 8.609 17 1 97.56 105 GLY A C 1
ATOM 817 O O . GLY A 1 105 ? 12.719 9.336 18 1 97.56 105 GLY A O 1
ATOM 818 N N . VAL A 1 106 ? 11.984 8.719 16.016 1 97.75 106 VAL A N 1
ATOM 819 C CA . VAL A 1 106 ? 10.906 9.695 15.992 1 97.75 106 VAL A CA 1
ATOM 820 C C . VAL A 1 106 ? 9.57 8.992 16.188 1 97.75 106 VAL A C 1
ATOM 822 O O . VAL A 1 106 ? 9.312 7.945 15.586 1 97.75 106 VAL A O 1
ATOM 825 N N . GLN A 1 107 ? 8.75 9.594 17.078 1 97.06 107 GLN A N 1
ATOM 826 C CA . GLN A 1 107 ? 7.402 9.07 17.281 1 97.06 107 GLN A CA 1
ATOM 827 C C . GLN A 1 107 ? 6.355 10.016 16.703 1 97.06 107 GLN A C 1
ATOM 829 O O . GLN A 1 107 ? 5.906 10.945 17.375 1 97.06 107 GLN A O 1
ATOM 834 N N . PRO A 1 108 ? 5.883 9.781 15.562 1 98.62 108 PRO A N 1
ATOM 835 C CA . PRO A 1 108 ? 4.871 10.648 14.961 1 98.62 108 PRO A CA 1
ATOM 836 C C . PRO A 1 108 ? 3.482 10.445 15.562 1 98.62 108 PRO A C 1
ATOM 838 O O . PRO A 1 108 ? 3.213 9.391 16.156 1 98.62 108 PRO A O 1
ATOM 841 N N . LEU A 1 109 ? 2.664 11.484 15.492 1 98.88 109 LEU A N 1
ATOM 842 C CA . LEU A 1 109 ? 1.235 11.219 15.602 1 98.88 109 LEU A CA 1
ATOM 843 C C . LEU A 1 109 ? 0.711 10.539 14.336 1 98.88 109 LEU A C 1
ATOM 845 O O . LEU A 1 109 ? 0.831 11.094 13.242 1 98.88 109 LEU A O 1
ATOM 849 N N . VAL A 1 110 ? 0.175 9.422 14.531 1 98.94 110 VAL A N 1
ATOM 850 C CA . VAL A 1 110 ? -0.375 8.68 13.406 1 98.94 110 VAL A CA 1
ATOM 851 C C . VAL A 1 110 ? -1.901 8.703 13.461 1 98.94 110 VAL A C 1
ATOM 853 O O . VAL A 1 110 ? -2.496 8.414 14.5 1 98.94 110 VAL A O 1
ATOM 856 N N . VAL A 1 111 ? -2.49 9.094 12.344 1 98.94 111 VAL A N 1
ATOM 857 C CA . VAL A 1 111 ? -3.945 9.07 12.227 1 98.94 111 VAL A CA 1
ATOM 858 C C . VAL A 1 111 ? -4.359 8.039 11.18 1 98.94 111 VAL A C 1
ATOM 860 O O . VAL A 1 111 ? -4.148 8.242 9.984 1 98.94 111 VAL A O 1
ATOM 863 N N . GLU A 1 112 ? -4.922 6.973 11.742 1 98.88 112 GLU A N 1
ATOM 864 C CA . GLU A 1 112 ? -5.375 5.91 10.844 1 98.88 112 GLU A CA 1
ATOM 865 C C . GLU A 1 112 ? -6.766 6.211 10.297 1 98.88 112 GLU A C 1
ATOM 867 O O . GLU A 1 112 ? -7.77 6 10.984 1 98.88 112 GLU A O 1
ATOM 872 N N . LEU A 1 113 ? -6.809 6.555 9.016 1 98.81 113 LEU A N 1
ATOM 873 C CA . LEU A 1 113 ? -8.055 7 8.406 1 98.81 113 LEU A CA 1
ATOM 874 C C . LEU A 1 113 ? -9.055 5.852 8.305 1 98.81 113 LEU A C 1
ATOM 876 O O . LEU A 1 113 ? -10.266 6.059 8.414 1 98.81 113 LEU A O 1
ATOM 880 N N . ASP A 1 114 ? -8.539 4.633 8.094 1 98.06 114 ASP A N 1
ATOM 881 C CA . ASP A 1 114 ? -9.391 3.473 7.867 1 98.06 114 ASP A CA 1
ATOM 882 C C . ASP A 1 114 ? -10.016 2.988 9.172 1 98.06 114 ASP A C 1
ATOM 884 O O . ASP A 1 114 ? -10.883 2.113 9.172 1 98.06 114 ASP A O 1
ATOM 888 N N . GLN A 1 115 ? -9.68 3.623 10.289 1 98.62 115 GLN A N 1
ATOM 889 C CA . GLN A 1 115 ? -10.211 3.225 11.586 1 98.62 115 GLN A CA 1
ATOM 890 C C . GLN A 1 115 ? -11.125 4.301 12.164 1 98.62 115 GLN A C 1
ATOM 892 O O . GLN A 1 115 ? -11.461 4.27 13.352 1 98.62 115 GLN A O 1
ATOM 897 N N . MET A 1 116 ? -11.578 5.246 11.312 1 97.81 116 MET A N 1
ATOM 898 C CA . MET A 1 116 ? -12.336 6.395 11.805 1 97.81 116 MET A CA 1
ATOM 899 C C . MET A 1 116 ? -13.781 6.332 11.344 1 97.81 116 MET A C 1
ATOM 901 O O . MET A 1 116 ? -14.5 7.336 11.391 1 97.81 116 MET A O 1
ATOM 905 N N . GLY A 1 117 ? -14.172 5.195 10.828 1 96.38 117 GLY A N 1
ATOM 906 C CA . GLY A 1 117 ? -15.531 5.102 10.305 1 96.38 117 GLY A CA 1
ATOM 907 C C . GLY A 1 117 ? -15.805 6.09 9.188 1 96.38 117 GLY A C 1
ATOM 908 O O . GLY A 1 117 ? -14.992 6.25 8.273 1 96.38 117 GLY A O 1
ATOM 909 N N . ALA A 1 118 ? -16.906 6.797 9.258 1 95.25 118 ALA A N 1
ATOM 910 C CA . ALA A 1 118 ? -17.344 7.703 8.195 1 95.25 118 ALA A CA 1
ATOM 911 C C . ALA A 1 118 ? -16.469 8.945 8.141 1 95.25 118 ALA A C 1
ATOM 913 O O . ALA A 1 118 ? -16.375 9.602 7.102 1 95.25 118 ALA A O 1
ATOM 914 N N . GLN A 1 119 ? -15.852 9.258 9.227 1 96.12 119 GLN A N 1
ATOM 915 C CA . GLN A 1 119 ? -15.016 10.453 9.273 1 96.12 119 GLN A CA 1
ATOM 916 C C . GLN A 1 119 ? -13.734 10.266 8.461 1 96.12 119 GLN A C 1
ATOM 918 O O . GLN A 1 119 ? -13.148 11.234 7.98 1 96.12 119 GLN A O 1
ATOM 923 N N . GLY A 1 120 ? -13.367 9.031 8.297 1 97.75 120 GLY A N 1
ATOM 924 C CA . GLY A 1 120 ? -12.133 8.742 7.578 1 97.75 120 GLY A CA 1
ATOM 925 C C . GLY A 1 120 ? -12.117 9.305 6.168 1 97.75 120 GLY A C 1
ATOM 926 O O . GLY A 1 120 ? -11.281 10.148 5.84 1 97.75 120 GLY A O 1
ATOM 927 N N . PRO A 1 121 ? -13.078 8.906 5.395 1 97.56 121 PRO A N 1
ATOM 928 C CA . PRO A 1 121 ? -13.148 9.422 4.027 1 97.56 121 PRO A CA 1
ATOM 929 C C . PRO A 1 121 ? -13.328 10.93 3.975 1 97.56 121 PRO A C 1
ATOM 931 O O . PRO A 1 121 ? -12.805 11.594 3.076 1 97.56 121 PRO A O 1
ATOM 934 N N . GLN A 1 122 ? -14.047 11.484 4.918 1 97.62 122 GLN A N 1
ATOM 935 C CA . GLN A 1 122 ? -14.242 12.93 4.953 1 97.62 122 GLN A CA 1
ATOM 936 C C . GLN A 1 122 ? -12.93 13.656 5.242 1 97.62 122 GLN A C 1
ATOM 938 O O . GLN A 1 122 ? -12.609 14.664 4.594 1 97.62 122 GLN A O 1
ATOM 943 N N . LEU A 1 123 ? -12.242 13.141 6.172 1 98.31 123 LEU A N 1
ATOM 944 C CA . LEU A 1 123 ? -10.945 13.719 6.508 1 98.31 123 LEU A CA 1
ATOM 945 C C . LEU A 1 123 ? -9.977 13.594 5.336 1 98.31 123 LEU A C 1
ATOM 947 O O . LEU A 1 123 ? -9.219 14.523 5.055 1 98.31 123 LEU A O 1
ATOM 951 N N . GLN A 1 124 ? -10.016 12.5 4.695 1 98.44 124 GLN A N 1
ATOM 952 C CA . GLN A 1 124 ? -9.164 12.297 3.527 1 98.44 124 GLN A CA 1
ATOM 953 C C . GLN A 1 124 ? -9.461 13.32 2.438 1 98.44 124 GLN A C 1
ATOM 955 O O . GLN A 1 124 ? -8.547 13.812 1.771 1 98.44 124 GLN A O 1
ATOM 960 N N . LYS A 1 125 ? -10.703 13.664 2.232 1 98.19 125 LYS A N 1
ATOM 961 C CA . LYS A 1 125 ? -11.078 14.703 1.274 1 98.19 125 LYS A CA 1
ATOM 962 C C . LYS A 1 125 ? -10.523 16.062 1.687 1 98.19 125 LYS A C 1
ATOM 964 O O . LYS A 1 125 ? -10.062 16.828 0.843 1 98.19 125 LYS A O 1
ATOM 969 N N . VAL A 1 126 ? -10.609 16.281 2.904 1 98.44 126 VAL A N 1
ATOM 970 C CA . VAL A 1 126 ? -10.07 17.547 3.42 1 98.44 126 VAL A CA 1
ATOM 971 C C . VAL A 1 126 ? -8.562 17.594 3.18 1 98.44 126 VAL A C 1
ATOM 973 O O . VAL A 1 126 ? -8.031 18.625 2.748 1 98.44 126 VAL A O 1
ATOM 976 N N . LEU A 1 127 ? -7.883 16.484 3.432 1 98.75 127 LEU A N 1
ATOM 977 C CA . LEU A 1 127 ? -6.449 16.406 3.174 1 98.75 127 LEU A CA 1
ATOM 978 C C . LEU A 1 127 ? -6.145 16.672 1.704 1 98.75 127 LEU A C 1
ATOM 980 O O . LEU A 1 127 ? -5.195 17.391 1.381 1 98.75 127 LEU A O 1
ATOM 984 N N . GLU A 1 128 ? -6.93 16.094 0.856 1 98.69 128 GLU A N 1
ATOM 985 C CA . GLU A 1 128 ? -6.754 16.297 -0.577 1 98.69 128 GLU A CA 1
ATOM 986 C C . GLU A 1 128 ? -6.898 17.781 -0.939 1 98.69 128 GLU A C 1
ATOM 988 O O . GLU A 1 128 ? -6.125 18.297 -1.741 1 98.69 128 GLU A O 1
ATOM 993 N N . ARG A 1 129 ? -7.816 18.406 -0.329 1 97.88 129 ARG A N 1
ATOM 994 C CA . ARG A 1 129 ? -8.023 19.812 -0.595 1 97.88 129 ARG A CA 1
ATOM 995 C C . ARG A 1 129 ? -6.848 20.641 -0.095 1 97.88 129 ARG A C 1
ATOM 997 O O . ARG A 1 129 ? -6.406 21.578 -0.771 1 97.88 129 ARG A O 1
ATOM 1004 N N . LEU A 1 130 ? -6.359 20.281 0.977 1 98.12 130 LEU A N 1
ATOM 1005 C CA . LEU A 1 130 ? -5.32 21.062 1.634 1 98.12 130 LEU A CA 1
ATOM 1006 C C . LEU A 1 130 ? -3.959 20.812 0.996 1 98.12 130 LEU A C 1
ATOM 1008 O O . LEU A 1 130 ? -3.111 21.703 0.955 1 98.12 130 LEU A O 1
ATOM 1012 N N . THR A 1 131 ? -3.725 19.609 0.453 1 98.62 131 THR A N 1
ATOM 1013 C CA . THR A 1 131 ? -2.363 19.234 0.079 1 98.62 131 THR A CA 1
ATOM 1014 C C . THR A 1 131 ? -2.285 18.891 -1.406 1 98.62 131 THR A C 1
ATOM 1016 O O . THR A 1 131 ? -1.193 18.812 -1.972 1 98.62 131 THR A O 1
ATOM 1019 N N . GLY A 1 132 ? -3.43 18.641 -2.016 1 98.5 132 GLY A N 1
ATOM 1020 C CA . GLY A 1 132 ? -3.459 18.141 -3.379 1 98.5 132 GLY A CA 1
ATOM 1021 C C . GLY A 1 132 ? -3.23 16.641 -3.465 1 98.5 132 GLY A C 1
ATOM 1022 O O . GLY A 1 132 ? -3.186 16.078 -4.559 1 98.5 132 GLY A O 1
ATOM 1023 N N . GLN A 1 133 ? -3.133 16.031 -2.295 1 98.69 133 GLN A N 1
ATOM 1024 C CA . GLN A 1 133 ? -2.812 14.609 -2.258 1 98.69 133 GLN A CA 1
ATOM 1025 C C . GLN A 1 133 ? -3.936 13.805 -1.602 1 98.69 133 GLN A C 1
ATOM 1027 O O . GLN A 1 133 ? -4.25 14.016 -0.427 1 98.69 133 GLN A O 1
ATOM 1032 N N . HIS A 1 134 ? -4.434 12.883 -2.299 1 98.19 134 HIS A N 1
ATOM 1033 C CA . HIS A 1 134 ? -5.484 12 -1.799 1 98.19 134 HIS A CA 1
ATOM 1034 C C . HIS A 1 134 ? -4.898 10.75 -1.161 1 98.19 134 HIS A C 1
ATOM 1036 O O . HIS A 1 134 ? -5.52 10.141 -0.285 1 98.19 134 HIS A O 1
ATOM 1042 N N . THR A 1 135 ? -3.686 10.398 -1.511 1 98.5 135 THR A N 1
ATOM 1043 C CA . THR A 1 135 ? -3.064 9.133 -1.151 1 98.5 135 THR A CA 1
ATOM 1044 C C . THR A 1 135 ? -2.488 9.188 0.26 1 98.5 135 THR A C 1
ATOM 1046 O O . THR A 1 135 ? -2.404 10.266 0.857 1 98.5 135 THR A O 1
ATOM 1049 N N . VAL A 1 136 ? -2.238 8.055 0.788 1 98.81 136 VAL A N 1
ATOM 1050 C CA . VAL A 1 136 ? -1.508 7.898 2.041 1 98.81 136 VAL A CA 1
ATOM 1051 C C . VAL A 1 136 ? -0.198 7.156 1.784 1 98.81 136 VAL A C 1
ATOM 1053 O O . VAL A 1 136 ? -0.059 6.461 0.775 1 98.81 136 VAL A O 1
ATOM 1056 N N . PRO A 1 137 ? 0.696 7.352 2.592 1 98.94 137 PRO A N 1
ATOM 1057 C CA . PRO A 1 137 ? 0.725 8.289 3.721 1 98.94 137 PRO A CA 1
ATOM 1058 C C . PRO A 1 137 ? 0.791 9.742 3.277 1 98.94 137 PRO A C 1
ATOM 1060 O O . PRO A 1 137 ? 1.354 10.047 2.223 1 98.94 137 PRO A O 1
ATOM 1063 N N . ASN A 1 138 ? 0.123 10.547 4.02 1 98.94 138 ASN A N 1
ATOM 1064 C CA . ASN A 1 138 ? 0.233 12 3.916 1 98.94 138 ASN A CA 1
ATOM 1065 C C . ASN A 1 138 ? 0.979 12.586 5.109 1 98.94 138 ASN A C 1
ATOM 1067 O O . ASN A 1 138 ? 0.448 12.625 6.223 1 98.94 138 ASN A O 1
ATOM 1071 N N . VAL A 1 139 ? 2.193 13.141 4.871 1 99 139 VAL A N 1
ATOM 1072 C CA . VAL A 1 139 ? 3.15 13.391 5.945 1 99 139 VAL A CA 1
ATOM 1073 C C . VAL A 1 139 ? 3.342 14.891 6.137 1 99 139 VAL A C 1
ATOM 1075 O O . VAL A 1 139 ? 3.518 15.625 5.164 1 99 139 VAL A O 1
ATOM 1078 N N . PHE A 1 140 ? 3.33 15.242 7.375 1 98.88 140 PHE A N 1
ATOM 1079 C CA . PHE A 1 140 ? 3.609 16.609 7.785 1 98.88 140 PHE A CA 1
ATOM 1080 C C . PHE A 1 140 ? 4.738 16.656 8.812 1 98.88 140 PHE A C 1
ATOM 1082 O O . PHE A 1 140 ? 4.754 15.859 9.75 1 98.88 140 PHE A O 1
ATOM 1089 N N . ILE A 1 141 ? 5.648 17.578 8.641 1 98.81 141 ILE A N 1
ATOM 1090 C CA . ILE A 1 141 ? 6.723 17.844 9.594 1 98.81 141 ILE A CA 1
ATOM 1091 C C . ILE A 1 141 ? 6.805 19.328 9.875 1 98.81 141 ILE A C 1
ATOM 1093 O O . ILE A 1 141 ? 6.926 20.141 8.945 1 98.81 141 ILE A O 1
ATOM 1097 N N . GLY A 1 142 ? 6.727 19.625 11.133 1 97.75 142 GLY A N 1
ATOM 1098 C CA . GLY A 1 142 ? 6.754 21.031 11.5 1 97.75 142 GLY A CA 1
ATOM 1099 C C . GLY A 1 142 ? 5.633 21.844 10.867 1 97.75 142 GLY A C 1
ATOM 1100 O O . GLY A 1 142 ? 5.836 22.984 10.453 1 97.75 142 GLY A O 1
ATOM 1101 N N . GLY A 1 143 ? 4.551 21.172 10.586 1 97.94 143 GLY A N 1
ATOM 1102 C CA . GLY A 1 143 ? 3.398 21.844 10.016 1 97.94 143 GLY A CA 1
ATOM 1103 C C . GLY A 1 143 ? 3.453 21.938 8.5 1 97.94 143 GLY A C 1
ATOM 1104 O O . GLY A 1 143 ? 2.5 22.391 7.867 1 97.94 143 GLY A O 1
ATOM 1105 N N . LYS A 1 144 ? 4.496 21.5 7.945 1 98 144 LYS A N 1
ATOM 1106 C CA . LYS A 1 144 ? 4.68 21.547 6.496 1 98 144 LYS A CA 1
ATOM 1107 C C . LYS A 1 144 ? 4.367 20.203 5.848 1 98 144 LYS A C 1
ATOM 1109 O O . LYS A 1 144 ? 4.766 19.156 6.359 1 98 144 LYS A O 1
ATOM 1114 N N . HIS A 1 145 ? 3.68 20.312 4.742 1 98.88 145 HIS A N 1
ATOM 1115 C CA . HIS A 1 145 ? 3.416 19.109 3.961 1 98.88 145 HIS A CA 1
ATOM 1116 C C . HIS A 1 145 ? 4.676 18.625 3.246 1 98.88 145 HIS A C 1
ATOM 1118 O O . HIS A 1 145 ? 5.246 19.359 2.43 1 98.88 145 HIS A O 1
ATOM 1124 N N . ILE A 1 146 ? 5.086 17.344 3.498 1 98.75 146 ILE A N 1
ATOM 1125 C CA . ILE A 1 146 ? 6.297 16.75 2.949 1 98.75 146 ILE A CA 1
ATOM 1126 C C . ILE A 1 146 ? 5.945 15.914 1.719 1 98.75 146 ILE A C 1
ATOM 1128 O O . ILE A 1 146 ? 6.727 15.836 0.767 1 98.75 146 ILE A O 1
ATOM 1132 N N . GLY A 1 147 ? 4.781 15.258 1.85 1 98.81 147 GLY A N 1
ATOM 1133 C CA . GLY A 1 147 ? 4.383 14.336 0.798 1 98.81 147 GLY A CA 1
ATOM 1134 C C . GLY A 1 147 ? 4.137 12.922 1.302 1 98.81 147 GLY A C 1
ATOM 1135 O O . GLY A 1 147 ? 3.678 12.734 2.43 1 98.81 147 GLY A O 1
ATOM 1136 N N . GLY A 1 148 ? 4.324 12.016 0.389 1 98.81 148 GLY A N 1
ATOM 1137 C CA . GLY A 1 148 ? 4.09 10.617 0.706 1 98.81 148 GLY A CA 1
ATOM 1138 C C . GLY A 1 148 ? 5.359 9.867 1.06 1 98.81 148 GLY A C 1
ATOM 1139 O O . GLY A 1 148 ? 6.312 10.453 1.581 1 98.81 148 GLY A O 1
ATOM 1140 N N . CYS A 1 149 ? 5.285 8.602 0.775 1 98.88 149 CYS A N 1
ATOM 1141 C CA . CYS A 1 149 ? 6.398 7.711 1.083 1 98.88 149 CYS A CA 1
ATOM 1142 C C . CYS A 1 149 ? 7.621 8.055 0.239 1 98.88 149 CYS A C 1
ATOM 1144 O O . CYS A 1 149 ? 8.719 8.234 0.771 1 98.88 149 CYS A O 1
ATOM 1146 N N . THR A 1 150 ? 7.367 8.164 -1.048 1 98.5 150 THR A N 1
ATOM 1147 C CA . THR A 1 150 ? 8.461 8.453 -1.965 1 98.5 150 THR A CA 1
ATOM 1148 C C . THR A 1 150 ? 9.172 9.75 -1.57 1 98.5 150 THR A C 1
ATOM 1150 O O . THR A 1 150 ? 10.406 9.805 -1.525 1 98.5 150 THR A O 1
ATOM 1153 N N . ASP A 1 151 ? 8.43 10.75 -1.219 1 98.81 151 ASP A N 1
ATOM 1154 C CA . ASP A 1 151 ? 8.977 12.047 -0.833 1 98.81 151 ASP A CA 1
ATOM 1155 C C . ASP A 1 151 ? 9.758 11.945 0.476 1 98.81 151 ASP A C 1
ATOM 1157 O O . ASP A 1 151 ? 10.859 12.484 0.593 1 98.81 151 ASP A O 1
ATOM 1161 N N . THR A 1 152 ? 9.219 11.258 1.426 1 98.88 152 THR A N 1
ATOM 1162 C CA . THR A 1 152 ? 9.844 11.125 2.738 1 98.88 152 THR A CA 1
ATOM 1163 C C . THR A 1 152 ? 11.148 10.344 2.641 1 98.88 152 THR A C 1
ATOM 1165 O O . THR A 1 152 ? 12.172 10.758 3.195 1 98.88 152 THR A O 1
ATOM 1168 N N . VAL A 1 153 ? 11.125 9.281 1.922 1 98.81 153 VAL A N 1
ATOM 1169 C CA . VAL A 1 153 ? 12.297 8.43 1.771 1 98.81 153 VAL A CA 1
ATOM 1170 C C . VAL A 1 153 ? 13.375 9.172 0.982 1 98.81 153 VAL A C 1
ATOM 1172 O O . VAL A 1 153 ? 14.562 9.07 1.297 1 98.81 153 VAL A O 1
ATOM 1175 N N . LYS A 1 154 ? 12.938 9.914 0.004 1 98.75 154 LYS A N 1
ATOM 1176 C CA . LYS A 1 154 ? 13.883 10.711 -0.771 1 98.75 154 LYS A CA 1
ATOM 1177 C C . LYS A 1 154 ? 14.594 11.734 0.113 1 98.75 154 LYS A C 1
ATOM 1179 O O . LYS A 1 154 ? 15.812 11.906 0.016 1 98.75 154 LYS A O 1
ATOM 1184 N N . LEU A 1 155 ? 13.844 12.375 0.908 1 98.75 155 LEU A N 1
ATOM 1185 C CA . LEU A 1 155 ? 14.43 13.336 1.837 1 98.75 155 LEU A CA 1
ATOM 1186 C C . LEU A 1 155 ? 15.438 12.656 2.758 1 98.75 155 LEU A C 1
ATOM 1188 O O . LEU A 1 155 ? 16.484 13.227 3.064 1 98.75 155 LEU A O 1
ATOM 1192 N N . HIS A 1 156 ? 15.148 11.461 3.25 1 98.81 156 HIS A N 1
ATOM 1193 C CA . HIS A 1 156 ? 16.047 10.703 4.113 1 98.81 156 HIS A CA 1
ATOM 1194 C C . HIS A 1 156 ? 17.328 10.336 3.379 1 98.81 156 HIS A C 1
ATOM 1196 O O . HIS A 1 156 ? 18.438 10.508 3.916 1 98.81 156 HIS A O 1
ATOM 1202 N N . ARG A 1 157 ? 17.172 9.859 2.174 1 98.38 157 ARG A N 1
ATOM 1203 C CA . ARG A 1 157 ? 18.328 9.461 1.373 1 98.38 157 ARG A CA 1
ATOM 1204 C C . ARG A 1 157 ? 19.25 10.641 1.12 1 98.38 157 ARG A C 1
ATOM 1206 O O . ARG A 1 157 ? 20.469 10.477 1.076 1 98.38 157 ARG A O 1
ATOM 1213 N N . LYS A 1 158 ? 18.672 11.789 1.027 1 98.25 158 LYS A N 1
ATOM 1214 C CA . LYS A 1 158 ? 19.453 13 0.764 1 98.25 158 LYS A CA 1
ATOM 1215 C C . LYS A 1 158 ? 20.062 13.547 2.047 1 98.25 158 LYS A C 1
ATOM 1217 O O . LYS A 1 158 ? 20.844 14.5 2.008 1 98.25 158 LYS A O 1
ATOM 1222 N N . GLY A 1 159 ? 19.703 13.008 3.092 1 97.44 159 GLY A N 1
ATOM 1223 C CA . GLY A 1 159 ? 20.203 13.469 4.371 1 97.44 159 GLY A CA 1
ATOM 1224 C C . GLY A 1 159 ? 19.516 14.719 4.883 1 97.44 159 GLY A C 1
ATOM 1225 O O . GLY A 1 159 ? 19.984 15.352 5.832 1 97.44 159 GLY A O 1
ATOM 1226 N N . GLU A 1 160 ? 18.422 14.992 4.336 1 98.19 160 GLU A N 1
ATOM 1227 C CA . GLU A 1 160 ? 17.719 16.234 4.652 1 98.19 160 GLU A CA 1
ATOM 1228 C C . GLU A 1 160 ? 16.609 16 5.68 1 98.19 160 GLU A C 1
ATOM 1230 O O . GLU A 1 160 ? 16.172 16.938 6.352 1 98.19 160 GLU A O 1
ATOM 1235 N N . LEU A 1 161 ? 16.141 14.852 5.805 1 98.5 161 LEU A N 1
ATOM 1236 C CA . LEU A 1 161 ? 15.008 14.539 6.676 1 98.5 161 LEU A CA 1
ATOM 1237 C C . LEU A 1 161 ? 15.359 14.805 8.133 1 98.5 161 LEU A C 1
ATOM 1239 O O . LEU A 1 161 ? 14.57 15.391 8.875 1 98.5 161 LEU A O 1
ATOM 1243 N N . GLU A 1 162 ? 16.547 14.438 8.508 1 97 162 GLU A N 1
ATOM 1244 C CA . GLU A 1 162 ? 16.984 14.57 9.898 1 97 162 GLU A CA 1
ATOM 1245 C C . GLU A 1 162 ? 17.047 16.031 10.32 1 97 162 GLU A C 1
ATOM 1247 O O . GLU A 1 162 ? 16.656 16.375 11.438 1 97 162 GLU A O 1
ATOM 1252 N N . ALA A 1 163 ? 17.484 16.828 9.461 1 96.5 163 ALA A N 1
ATOM 1253 C CA . ALA A 1 163 ? 17.516 18.25 9.75 1 96.5 163 ALA A CA 1
ATOM 1254 C C . ALA A 1 163 ? 16.109 18.828 9.938 1 96.5 163 ALA A C 1
ATOM 1256 O O . ALA A 1 163 ? 15.867 19.609 10.859 1 96.5 163 ALA A O 1
ATOM 1257 N N . LEU A 1 164 ? 15.219 18.391 9.078 1 97.19 164 LEU A N 1
ATOM 1258 C CA . LEU A 1 164 ? 13.828 18.828 9.164 1 97.19 164 LEU A CA 1
ATOM 1259 C C . LEU A 1 164 ? 13.195 18.391 10.484 1 97.19 164 LEU A C 1
ATOM 1261 O O . LEU A 1 164 ? 12.484 19.156 11.125 1 97.19 164 LEU A O 1
ATOM 1265 N N . LEU A 1 165 ? 13.461 17.219 10.875 1 98 165 LEU A N 1
ATOM 1266 C CA . LEU A 1 165 ? 12.922 16.672 12.109 1 98 165 LEU A CA 1
ATOM 1267 C C . LEU A 1 165 ? 13.461 17.406 13.32 1 98 165 LEU A C 1
ATOM 1269 O O . LEU A 1 165 ? 12.727 17.672 14.281 1 98 165 LEU A O 1
ATOM 1273 N N . ALA A 1 166 ? 14.758 17.734 13.266 1 96.31 166 ALA A N 1
ATOM 1274 C CA . ALA A 1 166 ? 15.375 18.484 14.359 1 96.31 166 ALA A CA 1
ATOM 1275 C C . ALA A 1 166 ? 14.758 19.875 14.508 1 96.31 166 ALA A C 1
ATOM 1277 O O . ALA A 1 166 ? 14.492 20.328 15.625 1 96.31 166 ALA A O 1
ATOM 1278 N N . GLU A 1 167 ? 14.477 20.375 13.461 1 95.81 167 GLU A N 1
ATOM 1279 C CA . GLU A 1 167 ? 13.859 21.703 13.469 1 95.81 167 GLU A CA 1
ATOM 1280 C C . GLU A 1 167 ? 12.438 21.656 14.016 1 95.81 167 GLU A C 1
ATOM 1282 O O . GLU A 1 167 ? 12.023 22.531 14.766 1 95.81 167 GLU A O 1
ATOM 1287 N N . ALA A 1 168 ? 11.742 20.703 13.664 1 94.81 168 ALA A N 1
ATOM 1288 C CA . ALA A 1 168 ? 10.344 20.562 14.055 1 94.81 168 ALA A CA 1
ATOM 1289 C C . ALA A 1 168 ? 10.219 20.312 15.555 1 94.81 168 ALA A C 1
ATOM 1291 O O . ALA A 1 168 ? 9.227 20.703 16.172 1 94.81 168 ALA A O 1
ATOM 1292 N N . LYS A 1 169 ? 11.148 19.656 16.062 1 88.06 169 LYS A N 1
ATOM 1293 C CA . LYS A 1 169 ? 11.148 19.391 17.5 1 88.06 169 LYS A CA 1
ATOM 1294 C C . LYS A 1 169 ? 11.359 20.656 18.312 1 88.06 169 LYS A C 1
ATOM 1296 O O . LYS A 1 169 ? 10.891 20.766 19.438 1 88.06 169 LYS A O 1
ATOM 1301 N N . ASN A 1 170 ? 12.078 21.516 17.766 1 79.94 170 ASN A N 1
ATOM 1302 C CA . ASN A 1 170 ? 12.43 22.75 18.453 1 79.94 170 ASN A CA 1
ATOM 1303 C C . ASN A 1 170 ? 11.32 23.797 18.344 1 79.94 170 ASN A C 1
ATOM 1305 O O . ASN A 1 170 ? 11.406 24.875 18.938 1 79.94 170 ASN A O 1
ATOM 1309 N N . THR A 1 171 ? 10.25 23.5 17.672 1 70.12 171 THR A N 1
ATOM 1310 C CA . THR A 1 171 ? 9.133 24.422 17.531 1 70.12 171 THR A CA 1
ATOM 1311 C C . THR A 1 171 ? 7.938 23.953 18.359 1 70.12 171 THR A C 1
ATOM 1313 O O . THR A 1 171 ? 7.672 22.75 18.438 1 70.12 171 THR A O 1
ATOM 1316 N N . MET B 1 1 ? 37.562 -37.312 14.07 1 17.97 1 MET B N 1
ATOM 1317 C CA . MET B 1 1 ? 37.719 -38.562 14.812 1 17.97 1 MET B CA 1
ATOM 1318 C C . MET B 1 1 ? 37.5 -38.344 16.312 1 17.97 1 MET B C 1
ATOM 1320 O O . MET B 1 1 ? 38 -39.094 17.141 1 17.97 1 MET B O 1
ATOM 1324 N N . ALA B 1 2 ? 36.844 -37.094 16.562 1 21.88 2 ALA B N 1
ATOM 1325 C CA . ALA B 1 2 ? 36.812 -36.656 17.938 1 21.88 2 ALA B CA 1
ATOM 1326 C C . ALA B 1 2 ? 36.062 -37.625 18.828 1 21.88 2 ALA B C 1
ATOM 1328 O O . ALA B 1 2 ? 35.094 -38.281 18.391 1 21.88 2 ALA B O 1
ATOM 1329 N N . ALA B 1 3 ? 36.562 -37.844 20.094 1 19.08 3 ALA B N 1
ATOM 1330 C CA . ALA B 1 3 ? 36.625 -38.781 21.234 1 19.08 3 ALA B CA 1
ATOM 1331 C C . ALA B 1 3 ? 35.281 -38.75 22 1 19.08 3 ALA B C 1
ATOM 1333 O O . ALA B 1 3 ? 34.719 -37.688 22.25 1 19.08 3 ALA B O 1
ATOM 1334 N N . THR B 1 4 ? 34.469 -39.875 22.109 1 24.05 4 THR B N 1
ATOM 1335 C CA . THR B 1 4 ? 33.219 -40.531 22.438 1 24.05 4 THR B CA 1
ATOM 1336 C C . THR B 1 4 ? 33.031 -40.625 23.953 1 24.05 4 THR B C 1
ATOM 1338 O O . THR B 1 4 ? 32.062 -41.188 24.438 1 24.05 4 THR B O 1
ATOM 1341 N N . SER B 1 5 ? 33.594 -39.531 24.766 1 23.2 5 SER B N 1
ATOM 1342 C CA . SER B 1 5 ? 33.75 -40 26.141 1 23.2 5 SER B CA 1
ATOM 1343 C C . SER B 1 5 ? 32.375 -40.281 26.766 1 23.2 5 SER B C 1
ATOM 1345 O O . SER B 1 5 ? 31.406 -39.562 26.516 1 23.2 5 SER B O 1
ATOM 1347 N N . GLN B 1 6 ? 32.094 -41.469 27.391 1 21.45 6 GLN B N 1
ATOM 1348 C CA . GLN B 1 6 ? 31.172 -42.469 27.875 1 21.45 6 GLN B CA 1
ATOM 1349 C C . GLN B 1 6 ? 30.641 -42.125 29.266 1 21.45 6 GLN B C 1
ATOM 1351 O O . GLN B 1 6 ? 29.953 -42.938 29.891 1 21.45 6 GLN B O 1
ATOM 1356 N N . LEU B 1 7 ? 30.516 -40.844 29.781 1 23.06 7 LEU B N 1
ATOM 1357 C CA . LEU B 1 7 ? 30.406 -40.781 31.234 1 23.06 7 LEU B CA 1
ATOM 1358 C C . LEU B 1 7 ? 29.109 -41.406 31.719 1 23.06 7 LEU B C 1
ATOM 1360 O O . LEU B 1 7 ? 28.016 -41 31.328 1 23.06 7 LEU B O 1
ATOM 1364 N N . THR B 1 8 ? 29.094 -42.656 32.344 1 20.25 8 THR B N 1
ATOM 1365 C CA . THR B 1 8 ? 28.25 -43.688 32.875 1 20.25 8 THR B CA 1
ATOM 1366 C C . THR B 1 8 ? 27.594 -43.25 34.188 1 20.25 8 THR B C 1
ATOM 1368 O O . THR B 1 8 ? 28.25 -43.281 35.25 1 20.25 8 THR B O 1
ATOM 1371 N N . ARG B 1 9 ? 27.047 -42.031 34.344 1 22.77 9 ARG B N 1
ATOM 1372 C CA . ARG B 1 9 ? 26.672 -41.656 35.688 1 22.77 9 ARG B CA 1
ATOM 1373 C C . ARG B 1 9 ? 25.609 -42.594 36.25 1 22.77 9 ARG B C 1
ATOM 1375 O O . ARG B 1 9 ? 24.547 -42.781 35.656 1 22.77 9 ARG B O 1
ATOM 1382 N N . THR B 1 10 ? 26.016 -43.562 37.125 1 21.08 10 THR B N 1
ATOM 1383 C CA . THR B 1 10 ? 25.375 -44.688 37.781 1 21.08 10 THR B CA 1
ATOM 1384 C C . THR B 1 10 ? 24.328 -44.219 38.812 1 21.08 10 THR B C 1
ATOM 1386 O O . THR B 1 10 ? 24.672 -43.562 39.781 1 21.08 10 THR B O 1
ATOM 1389 N N . PHE B 1 11 ? 23.141 -43.75 38.406 1 24.23 11 PHE B N 1
ATOM 1390 C CA . PHE B 1 11 ? 22.062 -43.281 39.25 1 24.23 11 PHE B CA 1
ATOM 1391 C C . PHE B 1 11 ? 21.594 -44.375 40.219 1 24.23 11 PHE B C 1
ATOM 1393 O O . PHE B 1 11 ? 21.234 -45.469 39.781 1 24.23 11 PHE B O 1
ATOM 1400 N N . THR B 1 12 ? 22.078 -44.344 41.438 1 19.73 12 THR B N 1
ATOM 1401 C CA . THR B 1 12 ? 21.875 -45.281 42.531 1 19.73 12 THR B CA 1
ATOM 1402 C C . THR B 1 12 ? 20.391 -45.344 42.938 1 19.73 12 THR B C 1
ATOM 1404 O O . THR B 1 12 ? 19.688 -44.344 42.875 1 19.73 12 THR B O 1
ATOM 1407 N N . SER B 1 13 ? 19.812 -46.562 43.156 1 22.22 13 SER B N 1
ATOM 1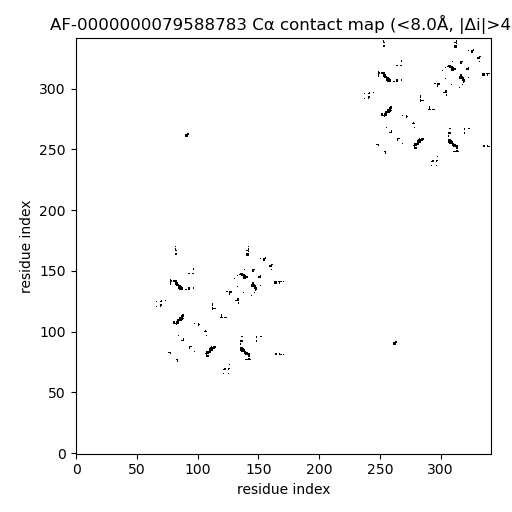408 C CA . SER B 1 13 ? 18.609 -47.375 43.219 1 22.22 13 SER B CA 1
ATOM 1409 C C . SER B 1 13 ? 17.938 -47.219 44.594 1 22.22 13 SER B C 1
ATOM 1411 O O . SER B 1 13 ? 16.922 -47.875 44.875 1 22.22 13 SER B O 1
ATOM 1413 N N . VAL B 1 14 ? 17.797 -45.969 45.188 1 22.06 14 VAL B N 1
ATOM 1414 C CA . VAL B 1 14 ? 17.406 -46.094 46.594 1 22.06 14 VAL B CA 1
ATOM 1415 C C . VAL B 1 14 ? 16.094 -46.844 46.719 1 22.06 14 VAL B C 1
ATOM 1417 O O . VAL B 1 14 ? 15.125 -46.531 46.031 1 22.06 14 VAL B O 1
ATOM 1420 N N . SER B 1 15 ? 16.125 -47.969 47.375 1 19.78 15 SER B N 1
ATOM 1421 C CA . SER B 1 15 ? 15.297 -49.156 47.594 1 19.78 15 SER B CA 1
ATOM 1422 C C . SER B 1 15 ? 14.195 -48.875 48.625 1 19.78 15 SER B C 1
ATOM 1424 O O . SER B 1 15 ? 13.398 -49.75 48.969 1 19.78 15 SER B O 1
ATOM 1426 N N . LEU B 1 16 ? 13.703 -47.625 48.75 1 22.7 16 LEU B N 1
ATOM 1427 C CA . LEU B 1 16 ? 13.008 -47.562 50.031 1 22.7 16 LEU B CA 1
ATOM 1428 C C . LEU B 1 16 ? 11.953 -48.656 50.125 1 22.7 16 LEU B C 1
ATOM 1430 O O . LEU B 1 16 ? 11.18 -48.875 49.188 1 22.7 16 LEU B O 1
ATOM 1434 N N . SER B 1 17 ? 11.914 -49.125 51.406 1 18.25 17 SER B N 1
ATOM 1435 C CA . SER B 1 17 ? 11.5 -50.344 52.125 1 18.25 17 SER B CA 1
ATOM 1436 C C . SER B 1 17 ? 9.984 -50.469 52.156 1 18.25 17 SER B C 1
ATOM 1438 O O . SER B 1 17 ? 9.266 -49.5 51.844 1 18.25 17 SER B O 1
ATOM 1440 N N . SER B 1 18 ? 9.477 -50.844 53.406 1 18.05 18 SER B N 1
ATOM 1441 C CA . SER B 1 18 ? 8.867 -52.094 53.875 1 18.05 18 SER B CA 1
ATOM 1442 C C . SER B 1 18 ? 7.352 -52 53.938 1 18.05 18 SER B C 1
ATOM 1444 O O . SER B 1 18 ? 6.641 -52.938 53.562 1 18.05 18 SER B O 1
ATOM 1446 N N . THR B 1 19 ? 6.797 -50.906 54.562 1 21.34 19 THR B N 1
ATOM 1447 C CA . THR B 1 19 ? 6.047 -51.375 55.688 1 21.34 19 THR B CA 1
ATOM 1448 C C . THR B 1 19 ? 4.777 -52.094 55.25 1 21.34 19 THR B C 1
ATOM 1450 O O . THR B 1 19 ? 4.23 -51.812 54.188 1 21.34 19 THR B O 1
ATOM 1453 N N . THR B 1 20 ? 3.965 -52.531 56.406 1 19.44 20 THR B N 1
ATOM 1454 C CA . THR B 1 20 ? 3.213 -53.656 56.906 1 19.44 20 THR B CA 1
ATOM 1455 C C . THR B 1 20 ? 1.797 -53.688 56.344 1 19.44 20 THR B C 1
ATOM 1457 O O . THR B 1 20 ? 1.177 -52.625 56.188 1 19.44 20 THR B O 1
ATOM 1460 N N . LEU B 1 21 ? 1.231 -54.906 56.156 1 19.47 21 LEU B N 1
ATOM 1461 C CA . LEU B 1 21 ? 0.281 -55.656 55.344 1 19.47 21 LEU B CA 1
ATOM 1462 C C . LEU B 1 21 ? -1.129 -55.562 55.906 1 19.47 21 LEU B C 1
ATOM 1464 O O . LEU B 1 21 ? -2.107 -55.531 55.156 1 19.47 21 LEU B O 1
ATOM 1468 N N . SER B 1 22 ? -1.423 -55.406 57.281 1 19.3 22 SER B N 1
ATOM 1469 C CA . SER B 1 22 ? -2.18 -56.594 57.688 1 19.3 22 SER B CA 1
ATOM 1470 C C . SER B 1 22 ? -3.594 -56.562 57.125 1 19.3 22 SER B C 1
ATOM 1472 O O . SER B 1 22 ? -4.098 -55.5 56.75 1 19.3 22 SER B O 1
ATOM 1474 N N . HIS B 1 23 ? -4.402 -57.781 57.469 1 19.08 23 HIS B N 1
ATOM 1475 C CA . HIS B 1 23 ? -5.273 -58.781 56.844 1 19.08 23 HIS B CA 1
ATOM 1476 C C . HIS B 1 23 ? -6.738 -58.375 56.969 1 19.08 23 HIS B C 1
ATOM 1478 O O . HIS B 1 23 ? -7.48 -58.406 56 1 19.08 23 HIS B O 1
ATOM 1484 N N . LEU B 1 24 ? -7.434 -58.156 58.156 1 20.53 24 LEU B N 1
ATOM 1485 C CA . LEU B 1 24 ? -8.344 -59.281 58.438 1 20.53 24 LEU B CA 1
ATOM 1486 C C . LEU B 1 24 ? -9.656 -59.094 57.688 1 20.53 24 LEU B C 1
ATOM 1488 O O . LEU B 1 24 ? -9.992 -57.969 57.281 1 20.53 24 LEU B O 1
ATOM 1492 N N . PRO B 1 25 ? -10.875 -59.75 58.406 1 19.59 25 PRO B N 1
ATOM 1493 C CA . PRO B 1 25 ? -11.828 -60.781 57.969 1 19.59 25 PRO B CA 1
ATOM 1494 C C . PRO B 1 25 ? -13.047 -60.156 57.281 1 19.59 25 PRO B C 1
ATOM 1496 O O . PRO B 1 25 ? -13.289 -58.969 57.375 1 19.59 25 PRO B O 1
ATOM 1499 N N . ASN B 1 26 ? -13.992 -61.125 56.938 1 17.14 26 ASN B N 1
ATOM 1500 C CA . ASN B 1 26 ? -14.953 -61.594 55.938 1 17.14 26 ASN B CA 1
ATOM 1501 C C . ASN B 1 26 ? -16.375 -61.094 56.25 1 17.14 26 ASN B C 1
ATOM 1503 O O . ASN B 1 26 ? -17.328 -61.469 55.562 1 17.14 26 ASN B O 1
ATOM 1507 N N . ALA B 1 27 ? -16.578 -60.312 57.281 1 20.05 27 ALA B N 1
ATOM 1508 C CA . ALA B 1 27 ? -17.922 -60.594 57.781 1 20.05 27 ALA B CA 1
ATOM 1509 C C . ALA B 1 27 ? -18.969 -60.531 56.688 1 20.05 27 ALA B C 1
ATOM 1511 O O . ALA B 1 27 ? -19.062 -59.5 56 1 20.05 27 ALA B O 1
ATOM 1512 N N . HIS B 1 28 ? -19.531 -61.75 56.25 1 18.33 28 HIS B N 1
ATOM 1513 C CA . HIS B 1 28 ? -20.344 -62.219 55.156 1 18.33 28 HIS B CA 1
ATOM 1514 C C . HIS B 1 28 ? -21.703 -61.531 55.125 1 18.33 28 HIS B C 1
ATOM 1516 O O . HIS B 1 28 ? -22.141 -61.031 54.094 1 18.33 28 HIS B O 1
ATOM 1522 N N . SER B 1 29 ? -22.547 -61.781 56.156 1 20.81 29 SER B N 1
ATOM 1523 C CA . SER B 1 29 ? -23.734 -62.562 55.812 1 20.81 29 SER B CA 1
ATOM 1524 C C . SER B 1 29 ? -24.766 -61.688 55.125 1 20.81 29 SER B C 1
ATOM 1526 O O . SER B 1 29 ? -24.781 -60.469 55.312 1 20.81 29 SER B O 1
ATOM 1528 N N . SER B 1 30 ? -25.641 -62.312 54.219 1 20.84 30 SER B N 1
ATOM 1529 C CA . SER B 1 30 ? -26.453 -62.125 53.031 1 20.84 30 SER B CA 1
ATOM 1530 C C . SER B 1 30 ? -27.844 -61.594 53.344 1 20.84 30 SER B C 1
ATOM 1532 O O . SER B 1 30 ? -28.578 -61.125 52.469 1 20.84 30 SER B O 1
ATOM 1534 N N . LEU B 1 31 ? -28.219 -61.344 54.625 1 26 31 LEU B N 1
ATOM 1535 C CA . LEU B 1 31 ? -29.625 -61.781 54.688 1 26 31 LEU B CA 1
ATOM 1536 C C . LEU B 1 31 ? -30.469 -60.938 53.75 1 26 31 LEU B C 1
ATOM 1538 O O . LEU B 1 31 ? -30.328 -59.719 53.688 1 26 31 LEU B O 1
ATOM 1542 N N . SER B 1 32 ? -31.281 -61.656 52.938 1 22.81 32 SER B N 1
ATOM 1543 C CA . SER B 1 32 ? -32.094 -61.5 51.75 1 22.81 32 SER B CA 1
ATOM 1544 C C . SER B 1 32 ? -33.344 -60.656 52.031 1 22.81 32 SER B C 1
ATOM 1546 O O . SER B 1 32 ? -34.219 -61.062 52.781 1 22.81 32 SER B O 1
ATOM 1548 N N . PHE B 1 33 ? -33.188 -59.562 52.781 1 25.88 33 PHE B N 1
ATOM 1549 C CA . PHE B 1 33 ? -34.469 -59 53.062 1 25.88 33 PHE B CA 1
ATOM 1550 C C . PHE B 1 33 ? -35.281 -58.781 51.781 1 25.88 33 PHE B C 1
ATOM 1552 O O . PHE B 1 33 ? -34.781 -58.156 50.812 1 25.88 33 PHE B O 1
ATOM 1559 N N . THR B 1 34 ? -36.219 -59.719 51.531 1 25.48 34 THR B N 1
ATOM 1560 C CA . THR B 1 34 ? -37.125 -59.938 50.438 1 25.48 34 THR B CA 1
ATOM 1561 C C . THR B 1 34 ? -38.062 -58.719 50.25 1 25.48 34 THR B C 1
ATOM 1563 O O . THR B 1 34 ? -38.875 -58.688 49.344 1 25.48 34 THR B O 1
ATOM 1566 N N . THR B 1 35 ? -37.656 -57.562 50.656 1 25.09 35 THR B N 1
ATOM 1567 C CA . THR B 1 35 ? -38.781 -56.656 50.656 1 25.09 35 THR B CA 1
ATOM 1568 C C . THR B 1 35 ? -39.438 -56.594 49.281 1 25.09 35 THR B C 1
ATOM 1570 O O . THR B 1 35 ? -38.719 -56.438 48.281 1 25.09 35 THR B O 1
ATOM 1573 N N . ASN B 1 36 ? -40.562 -57.312 49.062 1 22.09 36 ASN B N 1
ATOM 1574 C CA . ASN B 1 36 ? -41.531 -57.5 47.969 1 22.09 36 ASN B CA 1
ATOM 1575 C C . ASN B 1 36 ? -42 -56.156 47.406 1 22.09 36 ASN B C 1
ATOM 1577 O O . ASN B 1 36 ? -42.688 -55.406 48.094 1 22.09 36 ASN B O 1
ATOM 1581 N N . ASN B 1 37 ? -41.125 -55.344 47.062 1 24.02 37 ASN B N 1
ATOM 1582 C CA . ASN B 1 37 ? -41.562 -54.062 46.562 1 24.02 37 ASN B CA 1
ATOM 1583 C C . ASN B 1 37 ? -42.5 -54.188 45.375 1 24.02 37 ASN B C 1
ATOM 1585 O O . ASN B 1 37 ? -42.219 -54.906 44.406 1 24.02 37 ASN B O 1
ATOM 1589 N N . ILE B 1 38 ? -43.812 -54.125 45.719 1 27.98 38 ILE B N 1
ATOM 1590 C CA . ILE B 1 38 ? -44.938 -54.156 44.812 1 27.98 38 ILE B CA 1
ATOM 1591 C C . ILE B 1 38 ? -44.719 -53.188 43.656 1 27.98 38 ILE B C 1
ATOM 1593 O O . ILE B 1 38 ? -44.562 -52 43.875 1 27.98 38 ILE B O 1
ATOM 1597 N N . HIS B 1 39 ? -44.062 -53.594 42.656 1 26.95 39 HIS B N 1
ATOM 1598 C CA . HIS B 1 39 ? -43.688 -52.844 41.469 1 26.95 39 HIS B CA 1
ATOM 1599 C C . HIS B 1 39 ? -44.938 -52.469 40.688 1 26.95 39 HIS B C 1
ATOM 1601 O O . HIS B 1 39 ? -45.531 -53.281 40 1 26.95 39 HIS B O 1
ATOM 1607 N N . HIS B 1 40 ? -46 -51.906 41.406 1 26.33 40 HIS B N 1
ATOM 1608 C CA . HIS B 1 40 ? -47.062 -51.688 40.438 1 26.33 40 HIS B CA 1
ATOM 1609 C C . HIS B 1 40 ? -46.531 -50.906 39.219 1 26.33 40 HIS B C 1
ATOM 1611 O O . HIS B 1 40 ? -45.844 -49.906 39.375 1 26.33 40 HIS B O 1
ATOM 1617 N N . HIS B 1 41 ? -46.312 -51.594 38.188 1 25.86 41 HIS B N 1
ATOM 1618 C CA . HIS B 1 41 ? -45.812 -51.25 36.844 1 25.86 41 HIS B CA 1
ATOM 1619 C C . HIS B 1 41 ? -46.75 -50.25 36.156 1 25.86 41 HIS B C 1
ATOM 1621 O O . HIS B 1 41 ? -46.531 -49.938 34.969 1 25.86 41 HIS B O 1
ATOM 1627 N N . ARG B 1 42 ? -47.5 -49.344 36.875 1 26.75 42 ARG B N 1
ATOM 1628 C CA . ARG B 1 42 ? -48.375 -48.656 35.938 1 26.75 42 ARG B CA 1
ATOM 1629 C C . ARG B 1 42 ? -47.594 -48.125 34.75 1 26.75 42 ARG B C 1
ATOM 1631 O O . ARG B 1 42 ? -46.625 -47.375 34.906 1 26.75 42 ARG B O 1
ATOM 1638 N N . THR B 1 43 ? -47.594 -48.812 33.656 1 27.66 43 THR B N 1
ATOM 1639 C CA . THR B 1 43 ? -47 -48.562 32.375 1 27.66 43 THR B CA 1
ATOM 1640 C C . THR B 1 43 ? -47.531 -47.281 31.734 1 27.66 43 THR B C 1
ATOM 1642 O O . THR B 1 43 ? -48.656 -47.25 31.281 1 27.66 43 THR B O 1
ATOM 1645 N N . SER B 1 44 ? -47.844 -46.156 32.531 1 29.67 44 SER B N 1
ATOM 1646 C CA . SER B 1 44 ? -48.375 -45.062 31.75 1 29.67 44 SER B CA 1
ATOM 1647 C C . SER B 1 44 ? -47.469 -44.719 30.578 1 29.67 44 SER B C 1
ATOM 1649 O O . SER B 1 44 ? -46.25 -44.562 30.75 1 29.67 44 SER B O 1
ATOM 1651 N N . SER B 1 45 ? -47.812 -45.219 29.406 1 29.23 45 SER B N 1
ATOM 1652 C CA . SER B 1 45 ? -47.156 -45 28.109 1 29.23 45 SER B CA 1
ATOM 1653 C C . SER B 1 45 ? -47.094 -43.531 27.781 1 29.23 45 SER B C 1
ATOM 1655 O O . SER B 1 45 ? -48.125 -42.906 27.516 1 29.23 45 SER B O 1
ATOM 1657 N N . ARG B 1 46 ? -46.719 -42.656 28.734 1 32.69 46 ARG B N 1
ATOM 1658 C CA . ARG B 1 46 ? -46.562 -41.281 28.281 1 32.69 46 ARG B CA 1
ATOM 1659 C C . ARG B 1 46 ? -45.812 -41.219 26.953 1 32.69 46 ARG B C 1
ATOM 1661 O O . ARG B 1 46 ? -44.719 -41.75 26.828 1 32.69 46 ARG B O 1
ATOM 1668 N N . THR B 1 47 ? -46.562 -41.281 25.828 1 32.69 47 THR B N 1
ATOM 1669 C CA . THR B 1 47 ? -46.062 -41 24.484 1 32.69 47 THR B CA 1
ATOM 1670 C C . THR B 1 47 ? -45.219 -39.719 24.484 1 32.69 47 THR B C 1
ATOM 1672 O O . THR B 1 47 ? -45.719 -38.625 24.797 1 32.69 47 THR B O 1
ATOM 1675 N N . ILE B 1 48 ? -44.062 -39.781 25.094 1 37.09 48 ILE B N 1
ATOM 1676 C CA . ILE B 1 48 ? -43.125 -38.688 24.938 1 37.09 48 ILE B CA 1
ATOM 1677 C C . ILE B 1 48 ? -43 -38.312 23.453 1 37.09 48 ILE B C 1
ATOM 1679 O O . ILE B 1 48 ? -42.625 -39.156 22.625 1 37.09 48 ILE B O 1
ATOM 1683 N N . LEU B 1 49 ? -44 -37.562 23.016 1 36.91 49 LEU B N 1
ATOM 1684 C CA . LEU B 1 49 ? -43.781 -36.938 21.719 1 36.91 49 LEU B CA 1
ATOM 1685 C C . LEU B 1 49 ? -42.406 -36.344 21.609 1 36.91 49 LEU B C 1
ATOM 1687 O O . LEU B 1 49 ? -42.031 -35.438 22.406 1 36.91 49 LEU B O 1
ATOM 1691 N N . THR B 1 50 ? -41.469 -37.156 21.266 1 36.12 50 THR B N 1
ATOM 1692 C CA . THR B 1 50 ? -40.125 -36.75 20.859 1 36.12 50 THR B CA 1
ATOM 1693 C C . THR B 1 50 ? -40.219 -35.562 19.875 1 36.12 50 THR B C 1
ATOM 1695 O O . THR B 1 50 ? -40.75 -35.719 18.766 1 36.12 50 THR B O 1
ATOM 1698 N N . ILE B 1 51 ? -40.625 -34.344 20.391 1 38.97 51 ILE B N 1
ATOM 1699 C CA . ILE B 1 51 ? -40.281 -33.219 19.562 1 38.97 51 ILE B CA 1
ATOM 1700 C C . ILE B 1 51 ? -38.969 -33.438 18.844 1 38.97 51 IL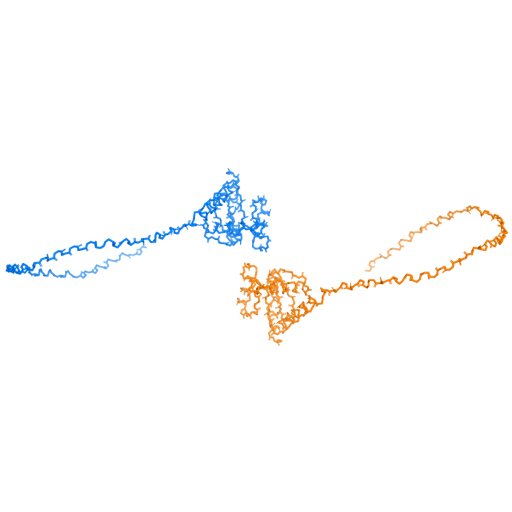E B C 1
ATOM 1702 O O . ILE B 1 51 ? -37.938 -33.625 19.5 1 38.97 51 ILE B O 1
ATOM 1706 N N . ARG B 1 52 ? -39.062 -34.156 17.812 1 33.16 52 ARG B N 1
ATOM 1707 C CA . ARG B 1 52 ? -37.875 -34.188 16.938 1 33.16 52 ARG B CA 1
ATOM 1708 C C . ARG B 1 52 ? -37.281 -32.781 16.797 1 33.16 52 ARG B C 1
ATOM 1710 O O . ARG B 1 52 ? -37.969 -31.844 16.406 1 33.16 52 ARG B O 1
ATOM 1717 N N . ARG B 1 53 ? -36.406 -32.406 17.781 1 35.75 53 ARG B N 1
ATOM 1718 C CA . ARG B 1 53 ? -35.5 -31.328 17.469 1 35.75 53 ARG B CA 1
ATOM 1719 C C . ARG B 1 53 ? -35.188 -31.297 15.977 1 35.75 53 ARG B C 1
ATOM 1721 O O . ARG B 1 53 ? -34.625 -32.25 15.43 1 35.75 53 ARG B O 1
ATOM 1728 N N . HIS B 1 54 ? -36.125 -30.75 15.219 1 37.56 54 HIS B N 1
ATOM 1729 C CA . HIS B 1 54 ? -35.75 -30.406 13.859 1 37.56 54 HIS B CA 1
ATOM 1730 C C . HIS B 1 54 ? -34.25 -30.156 13.766 1 37.56 54 HIS B C 1
ATOM 1732 O O . HIS B 1 54 ? -33.656 -29.484 14.633 1 37.56 54 HIS B O 1
ATOM 1738 N N . GLY B 1 55 ? -33.5 -31.031 13.344 1 35.94 55 GLY B N 1
ATOM 1739 C CA . GLY B 1 55 ? -32.094 -30.906 13.023 1 35.94 55 GLY B CA 1
ATOM 1740 C C . GLY B 1 55 ? -31.688 -29.5 12.617 1 35.94 55 GLY B C 1
ATOM 1741 O O . GLY B 1 55 ? -32.438 -28.797 11.961 1 35.94 55 GLY B O 1
ATOM 1742 N N . ALA B 1 56 ? -31.047 -28.766 13.453 1 40.19 56 ALA B N 1
ATOM 1743 C CA . ALA B 1 56 ? -30.312 -27.609 12.969 1 40.19 56 ALA B CA 1
ATOM 1744 C C . ALA B 1 56 ? -29.875 -27.797 11.516 1 40.19 56 ALA B C 1
ATOM 1746 O O . ALA B 1 56 ? -29.094 -28.703 11.211 1 40.19 56 ALA B O 1
ATOM 1747 N N . VAL B 1 57 ? -30.766 -27.562 10.602 1 42.62 57 VAL B N 1
ATOM 1748 C CA . VAL B 1 57 ? -30.281 -27.422 9.234 1 42.62 57 VAL B CA 1
ATOM 1749 C C . VAL B 1 57 ? -28.891 -26.781 9.25 1 42.62 57 VAL B C 1
ATOM 1751 O O . VAL B 1 57 ? -28.734 -25.641 9.703 1 42.62 57 VAL B O 1
ATOM 1754 N N . LYS B 1 58 ? -27.859 -27.469 9.336 1 42 58 LYS B N 1
ATOM 1755 C CA . LYS B 1 58 ? -26.5 -26.969 9.094 1 42 58 LYS B CA 1
ATOM 1756 C C . LYS B 1 58 ? -26.453 -26.094 7.852 1 42 58 LYS B C 1
ATOM 1758 O O . LYS B 1 58 ? -26.641 -26.562 6.734 1 42 58 LYS B O 1
ATOM 1763 N N . ILE B 1 59 ? -27.016 -24.953 7.758 1 42.34 59 ILE B N 1
ATOM 1764 C CA . ILE B 1 59 ? -26.688 -23.953 6.754 1 42.34 59 ILE B CA 1
ATOM 1765 C C . ILE B 1 59 ? -25.203 -24.031 6.395 1 42.34 59 ILE B C 1
ATOM 1767 O O . ILE B 1 59 ? -24.406 -23.219 6.84 1 42.34 59 ILE B O 1
ATOM 1771 N N . HIS B 1 60 ? -24.469 -25.094 6.785 1 44.06 60 HIS B N 1
ATOM 1772 C CA . HIS B 1 60 ? -23.062 -25.188 6.375 1 44.06 60 HIS B CA 1
ATOM 1773 C C . HIS B 1 60 ? -22.953 -25.344 4.859 1 44.06 60 HIS B C 1
ATOM 1775 O O . HIS B 1 60 ? -21.844 -25.344 4.32 1 44.06 60 HIS B O 1
ATOM 1781 N N . ALA B 1 61 ? -23.953 -25.766 4.152 1 49.41 61 ALA B N 1
ATOM 1782 C CA . ALA B 1 61 ? -23.766 -26.359 2.834 1 49.41 61 ALA B CA 1
ATOM 1783 C C . ALA B 1 61 ? -23.469 -25.281 1.786 1 49.41 61 ALA B C 1
ATOM 1785 O O . ALA B 1 61 ? -22.672 -25.5 0.868 1 49.41 61 ALA B O 1
ATOM 1786 N N . MET B 1 62 ? -24.172 -24.203 1.888 1 49.44 62 MET B N 1
ATOM 1787 C CA . MET B 1 62 ? -24.016 -23.266 0.776 1 49.44 62 MET B CA 1
ATOM 1788 C C . MET B 1 62 ? -22.625 -22.641 0.785 1 49.44 62 MET B C 1
ATOM 1790 O O . MET B 1 62 ? -22.031 -22.406 -0.273 1 49.44 62 MET B O 1
ATOM 1794 N N . THR B 1 63 ? -22.109 -22.297 2.033 1 54.28 63 THR B N 1
ATOM 1795 C CA . THR B 1 63 ? -20.828 -21.625 2.137 1 54.28 63 THR B CA 1
ATOM 1796 C C . THR B 1 63 ? -19.703 -22.516 1.637 1 54.28 63 THR B C 1
ATOM 1798 O O . THR B 1 63 ? -18.797 -22.047 0.94 1 54.28 63 THR B O 1
ATOM 1801 N N . ALA B 1 64 ? -19.828 -23.812 1.894 1 58.12 64 ALA B N 1
ATOM 1802 C CA . ALA B 1 64 ? -18.828 -24.781 1.451 1 58.12 64 ALA B CA 1
ATOM 1803 C C . ALA B 1 64 ? -18.812 -24.906 -0.07 1 58.12 64 ALA B C 1
ATOM 1805 O O . ALA B 1 64 ? -17.75 -24.922 -0.692 1 58.12 64 ALA B O 1
ATOM 1806 N N . SER B 1 65 ? -20.078 -24.812 -0.615 1 68.25 65 SER B N 1
ATOM 1807 C CA . SER B 1 65 ? -20.156 -25.016 -2.059 1 68.25 65 SER B CA 1
ATOM 1808 C C . SER B 1 65 ? -19.609 -23.812 -2.811 1 68.25 65 SER B C 1
ATOM 1810 O O . SER B 1 65 ? -18.844 -23.953 -3.766 1 68.25 65 SER B O 1
ATOM 1812 N N . PHE B 1 66 ? -19.844 -22.625 -2.305 1 70.38 66 PHE B N 1
ATOM 1813 C CA . PHE B 1 66 ? -19.375 -21.406 -2.959 1 70.38 66 PHE B CA 1
ATOM 1814 C C . PHE B 1 66 ? -17.859 -21.266 -2.814 1 70.38 66 PHE B C 1
ATOM 1816 O O . PHE B 1 66 ? -17.172 -20.922 -3.775 1 70.38 66 PHE B O 1
ATOM 1823 N N . GLY B 1 67 ? -17.375 -21.609 -1.638 1 76.75 67 GLY B N 1
ATOM 1824 C CA . GLY B 1 67 ? -15.938 -21.594 -1.407 1 76.75 67 GLY B CA 1
ATOM 1825 C C . GLY B 1 67 ? -15.188 -22.578 -2.283 1 76.75 67 GLY B C 1
ATOM 1826 O O . GLY B 1 67 ? -14.102 -22.266 -2.785 1 76.75 67 GLY B O 1
ATOM 1827 N N . SER B 1 68 ? -15.859 -23.719 -2.533 1 85.56 68 SER B N 1
ATOM 1828 C CA . SER B 1 68 ? -15.242 -24.734 -3.375 1 85.56 68 SER B CA 1
ATOM 1829 C C . SER B 1 68 ? -15.18 -24.281 -4.832 1 85.56 68 SER B C 1
ATOM 1831 O O . SER B 1 68 ? -14.18 -24.516 -5.516 1 85.56 68 SER B O 1
ATOM 1833 N N . ARG B 1 69 ? -16.094 -23.531 -5.285 1 90.62 69 ARG B N 1
ATOM 1834 C CA . ARG B 1 69 ? -16.109 -23.047 -6.66 1 90.62 69 ARG B CA 1
ATOM 1835 C C . ARG B 1 69 ? -15.062 -21.969 -6.871 1 90.62 69 ARG B C 1
ATOM 1837 O O . ARG B 1 69 ? -14.367 -21.953 -7.895 1 90.62 69 ARG B O 1
ATOM 1844 N N . LEU B 1 70 ? -14.859 -21.156 -5.906 1 93.88 70 LEU B N 1
ATOM 1845 C CA . LEU B 1 70 ? -13.859 -20.094 -6.004 1 93.88 70 LEU B CA 1
ATOM 1846 C C . LEU B 1 70 ? -12.453 -20.672 -5.969 1 93.88 70 LEU B C 1
ATOM 1848 O O . LEU B 1 70 ? -11.555 -20.172 -6.652 1 93.88 70 LEU B O 1
ATOM 1852 N N . GLU B 1 71 ? -12.367 -21.656 -5.148 1 96.19 71 GLU B N 1
ATOM 1853 C CA . GLU B 1 71 ? -11.07 -22.328 -5.09 1 96.19 71 GLU B CA 1
ATOM 1854 C C . GLU B 1 71 ? -10.703 -22.938 -6.441 1 96.19 71 GLU B C 1
ATOM 1856 O O . GLU B 1 71 ? -9.562 -22.828 -6.887 1 96.19 71 GLU B O 1
ATOM 1861 N N . GLU B 1 72 ? -11.625 -23.547 -7.078 1 96.38 72 GLU B N 1
ATOM 1862 C CA . GLU B 1 72 ? -11.398 -24.109 -8.406 1 96.38 72 GLU B CA 1
ATOM 1863 C C . GLU B 1 72 ? -11.062 -23.016 -9.422 1 96.38 72 GLU B C 1
ATOM 1865 O O . GLU B 1 72 ? -10.219 -23.219 -10.297 1 96.38 72 GLU B O 1
ATOM 1870 N N . THR B 1 73 ? -11.664 -21.891 -9.297 1 96.12 73 THR B N 1
ATOM 1871 C CA . THR B 1 73 ? -11.398 -20.766 -10.188 1 96.12 73 THR B CA 1
ATOM 1872 C C . THR B 1 73 ? -9.969 -20.266 -10.008 1 96.12 73 THR B C 1
ATOM 1874 O O . THR B 1 73 ? -9.289 -19.969 -10.984 1 96.12 73 THR B O 1
ATOM 1877 N N . VAL B 1 74 ? -9.516 -20.219 -8.797 1 98.25 74 VAL B N 1
ATOM 1878 C CA . VAL B 1 74 ? -8.156 -19.766 -8.531 1 98.25 74 VAL B CA 1
ATOM 1879 C C . VAL B 1 74 ? -7.16 -20.766 -9.133 1 98.25 74 VAL B C 1
ATOM 1881 O O . VAL B 1 74 ? -6.23 -20.375 -9.836 1 98.25 74 VAL B O 1
ATOM 1884 N N . LYS B 1 75 ? -7.395 -22 -8.906 1 98.06 75 LYS B N 1
ATOM 1885 C CA . LYS B 1 75 ? -6.492 -23.031 -9.398 1 98.06 75 LYS B CA 1
ATOM 1886 C C . LYS B 1 75 ? -6.426 -23.016 -10.922 1 98.06 75 LYS B C 1
ATOM 1888 O O . LYS B 1 75 ? -5.34 -23.109 -11.5 1 98.06 75 LYS B O 1
ATOM 1893 N N . LYS B 1 76 ? -7.562 -22.891 -11.516 1 98.06 76 LYS B N 1
ATOM 1894 C CA . LYS B 1 76 ? -7.602 -22.812 -12.969 1 98.06 76 LYS B CA 1
ATOM 1895 C C . LYS B 1 76 ? -6.859 -21.594 -13.484 1 98.06 76 LYS B C 1
ATOM 1897 O O . LYS B 1 76 ? -6.102 -21.672 -14.453 1 98.06 76 LYS B O 1
ATOM 1902 N N . THR B 1 77 ? -7.098 -20.469 -12.828 1 98.38 77 THR B N 1
ATOM 1903 C CA . THR B 1 77 ? -6.48 -19.219 -13.242 1 98.38 77 THR B CA 1
ATOM 1904 C C . THR B 1 77 ? -4.961 -19.312 -13.18 1 98.38 77 THR B C 1
ATOM 1906 O O . THR B 1 77 ? -4.266 -18.938 -14.133 1 98.38 77 THR B O 1
ATOM 1909 N N . ILE B 1 78 ? -4.461 -19.906 -12.125 1 98.19 78 ILE B N 1
ATOM 1910 C CA . ILE B 1 78 ? -3.016 -19.906 -11.945 1 98.19 78 ILE B CA 1
ATOM 1911 C C . ILE B 1 78 ? -2.387 -20.984 -12.828 1 98.19 78 ILE B C 1
ATOM 1913 O O . ILE B 1 78 ? -1.208 -20.891 -13.18 1 98.19 78 ILE B O 1
ATOM 1917 N N . THR B 1 79 ? -3.131 -21.984 -13.188 1 97.25 79 THR B N 1
ATOM 1918 C CA . THR B 1 79 ? -2.633 -23.031 -14.07 1 97.25 79 THR B CA 1
ATOM 1919 C C . THR B 1 79 ? -2.652 -22.578 -15.523 1 97.25 79 THR B C 1
ATOM 1921 O O . THR B 1 79 ? -1.749 -22.891 -16.297 1 97.25 79 THR B O 1
ATOM 1924 N N . ASP B 1 80 ? -3.611 -21.719 -15.875 1 97.75 80 ASP B N 1
ATOM 1925 C CA . ASP B 1 80 ? -3.826 -21.344 -17.266 1 97.75 80 ASP B CA 1
ATOM 1926 C C . ASP B 1 80 ? -2.959 -20.141 -17.656 1 97.75 80 ASP B C 1
ATOM 1928 O O . ASP B 1 80 ? -2.824 -19.828 -18.828 1 97.75 80 ASP B O 1
ATOM 1932 N N . ASN B 1 81 ? -2.396 -19.453 -16.688 1 98.31 81 ASN B N 1
ATOM 1933 C CA . ASN B 1 81 ? -1.629 -18.234 -16.953 1 98.31 81 ASN B CA 1
ATOM 1934 C C . ASN B 1 81 ? -0.231 -18.312 -16.344 1 98.31 81 ASN B C 1
ATOM 1936 O O . ASN B 1 81 ? -0.079 -18.641 -15.172 1 98.31 81 ASN B O 1
ATOM 1940 N N . PRO B 1 82 ? 0.784 -18.016 -17.125 1 98.12 82 PRO B N 1
ATOM 1941 C CA . PRO B 1 82 ? 2.162 -18.156 -16.641 1 98.12 82 PRO B CA 1
ATOM 1942 C C . PRO B 1 82 ? 2.465 -17.281 -15.438 1 98.12 82 PRO B C 1
ATOM 1944 O O . PRO B 1 82 ? 3.234 -17.672 -14.555 1 98.12 82 PRO B O 1
ATOM 1947 N N . VAL B 1 83 ? 1.905 -16.094 -15.461 1 98.88 83 VAL B N 1
ATOM 1948 C CA . VAL B 1 83 ? 2.094 -15.148 -14.359 1 98.88 83 VAL B CA 1
ATOM 1949 C C . VAL B 1 83 ? 0.749 -14.555 -13.945 1 98.88 83 VAL B C 1
ATOM 1951 O O . VAL B 1 83 ? 0.023 -14.016 -14.781 1 98.88 83 VAL B O 1
ATOM 1954 N N . VAL B 1 84 ? 0.341 -14.68 -12.648 1 98.94 84 VAL B N 1
ATOM 1955 C CA . VAL B 1 84 ? -0.897 -14.125 -12.109 1 98.94 84 VAL B CA 1
ATOM 1956 C C . VAL B 1 84 ? -0.589 -13.273 -10.883 1 98.94 84 VAL B C 1
ATOM 1958 O O . VAL B 1 84 ? 0.172 -13.688 -10.008 1 98.94 84 VAL B O 1
ATOM 1961 N N . VAL B 1 85 ? -1.13 -12.086 -10.859 1 99 85 VAL B N 1
ATOM 1962 C CA . VAL B 1 85 ? -1.006 -11.195 -9.711 1 99 85 VAL B CA 1
ATOM 1963 C C . VAL B 1 85 ? -2.393 -10.836 -9.18 1 99 85 VAL B C 1
ATOM 1965 O O . VAL B 1 85 ? -3.156 -10.133 -9.844 1 99 85 VAL B O 1
ATOM 1968 N N . TYR B 1 86 ? -2.721 -11.383 -8.016 1 98.94 86 TYR B N 1
ATOM 1969 C CA . TYR B 1 86 ? -3.873 -10.836 -7.301 1 98.94 86 TYR B CA 1
ATOM 1970 C C . TYR B 1 86 ? -3.514 -9.539 -6.586 1 98.94 86 TYR B C 1
ATOM 1972 O O . TYR B 1 86 ? -2.537 -9.492 -5.836 1 98.94 86 TYR B O 1
ATOM 1980 N N . SER B 1 87 ? -4.277 -8.578 -6.801 1 98.94 87 SER B N 1
ATOM 1981 C CA . SER B 1 87 ? -3.891 -7.191 -6.531 1 98.94 87 SER B CA 1
ATOM 1982 C C . SER B 1 87 ? -5.07 -6.383 -6 1 98.94 87 SER B C 1
ATOM 1984 O O . SER B 1 87 ? -6.172 -6.91 -5.848 1 98.94 87 SER B O 1
ATOM 1986 N N . LYS B 1 88 ? -4.719 -5.184 -5.613 1 98.56 88 LYS B N 1
ATOM 1987 C CA . LYS B 1 88 ? -5.66 -4.082 -5.438 1 98.56 88 LYS B CA 1
ATOM 1988 C C . LYS B 1 88 ? -5.152 -2.809 -6.105 1 98.56 88 LYS B C 1
ATOM 1990 O O . LYS B 1 88 ? -3.953 -2.531 -6.09 1 98.56 88 LYS B O 1
ATOM 1995 N N . THR B 1 89 ? -6.113 -2.057 -6.676 1 98.12 89 THR B N 1
ATOM 1996 C CA . THR B 1 89 ? -5.73 -0.944 -7.539 1 98.12 89 THR B CA 1
ATOM 1997 C C . THR B 1 89 ? -5.047 0.156 -6.73 1 98.12 89 THR B C 1
ATOM 1999 O O . THR B 1 89 ? -4.223 0.902 -7.266 1 98.12 89 THR B O 1
ATOM 2002 N N . TRP B 1 90 ? -5.312 0.147 -5.484 1 96.19 90 TRP B N 1
ATOM 2003 C CA . TRP B 1 90 ? -4.848 1.262 -4.664 1 96.19 90 TRP B CA 1
ATOM 2004 C C . TRP B 1 90 ? -3.539 0.914 -3.963 1 96.19 90 TRP B C 1
ATOM 2006 O O . TRP B 1 90 ? -2.918 1.773 -3.336 1 96.19 90 TRP B O 1
ATOM 2016 N N . CYS B 1 91 ? -3.148 -0.233 -4.02 1 98.31 91 CYS B N 1
ATOM 2017 C CA . CYS B 1 91 ? -2.045 -0.711 -3.197 1 98.31 91 CYS B CA 1
ATOM 2018 C C . CYS B 1 91 ? -0.705 -0.441 -3.871 1 98.31 91 CYS B C 1
ATOM 2020 O O . CYS B 1 91 ? -0.439 -0.952 -4.961 1 98.31 91 CYS B O 1
ATOM 2022 N N . SER B 1 92 ? 0.195 0.211 -3.189 1 98.38 92 SER B N 1
ATOM 2023 C CA . SER B 1 92 ? 1.467 0.634 -3.768 1 98.38 92 SER B CA 1
ATOM 2024 C C . SER B 1 92 ? 2.393 -0.556 -3.998 1 98.38 92 SER B C 1
ATOM 2026 O O . SER B 1 92 ? 3.15 -0.581 -4.969 1 98.38 92 SER B O 1
ATOM 2028 N N . TYR B 1 93 ? 2.326 -1.499 -3.104 1 98.69 93 TYR B N 1
ATOM 2029 C CA . TYR B 1 93 ? 3.152 -2.688 -3.281 1 98.69 93 TYR B CA 1
ATOM 2030 C C . TYR B 1 93 ? 2.707 -3.484 -4.504 1 98.69 93 TYR B C 1
ATOM 2032 O O . TYR B 1 93 ? 3.537 -4.047 -5.219 1 98.69 93 TYR B O 1
ATOM 2040 N N . SER B 1 94 ? 1.424 -3.574 -4.734 1 98.94 94 SER B N 1
ATOM 2041 C CA . SER B 1 94 ? 0.929 -4.195 -5.961 1 98.94 94 SER B CA 1
ATOM 2042 C C . SER B 1 94 ? 1.424 -3.453 -7.195 1 98.94 94 SER B C 1
ATOM 2044 O O . SER B 1 94 ? 1.834 -4.074 -8.18 1 98.94 94 SER B O 1
ATOM 2046 N N . SER B 1 95 ? 1.408 -2.119 -7.145 1 98.75 95 SER B N 1
ATOM 2047 C CA . SER B 1 95 ? 1.91 -1.328 -8.266 1 98.75 95 SER B CA 1
ATOM 2048 C C . SER B 1 95 ? 3.387 -1.61 -8.523 1 98.75 95 SER B C 1
ATOM 2050 O O . SER B 1 95 ? 3.818 -1.679 -9.672 1 98.75 95 SER B O 1
ATOM 2052 N N . GLU B 1 96 ? 4.078 -1.744 -7.5 1 98.69 96 GLU B N 1
ATOM 2053 C CA . GLU B 1 96 ? 5.504 -2.023 -7.633 1 98.69 96 GLU B CA 1
ATOM 2054 C C . GLU B 1 96 ? 5.742 -3.342 -8.359 1 98.69 96 GLU B C 1
ATOM 2056 O O . GLU B 1 96 ? 6.57 -3.412 -9.273 1 98.69 96 GLU B O 1
ATOM 2061 N N . VAL B 1 97 ? 5.027 -4.332 -7.977 1 98.94 97 VAL B N 1
ATOM 2062 C CA . VAL B 1 97 ? 5.16 -5.648 -8.586 1 98.94 97 VAL B CA 1
ATOM 2063 C C . VAL B 1 97 ? 4.746 -5.582 -10.055 1 98.94 97 VAL B C 1
ATOM 2065 O O . VAL B 1 97 ? 5.434 -6.117 -10.93 1 98.94 97 VAL B O 1
ATOM 2068 N N . LYS B 1 98 ? 3.646 -4.922 -10.305 1 98.88 98 LYS B N 1
ATOM 2069 C CA . LYS B 1 98 ? 3.201 -4.762 -11.688 1 98.88 98 LYS B CA 1
ATOM 2070 C C . LYS B 1 98 ? 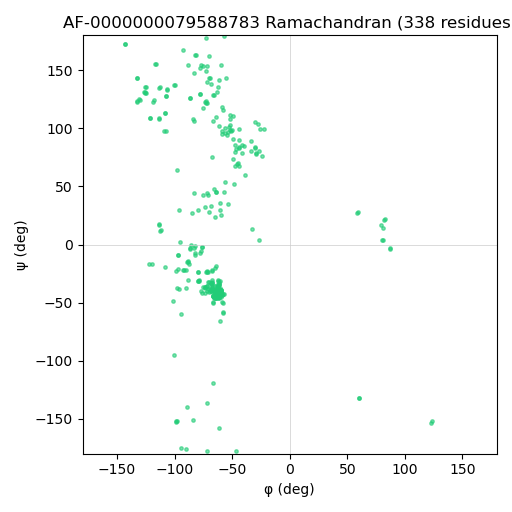4.246 -4.023 -12.523 1 98.88 98 LYS B C 1
ATOM 2072 O O . LYS B 1 98 ? 4.531 -4.414 -13.656 1 98.88 98 LYS B O 1
ATOM 2077 N N . SER B 1 99 ? 4.805 -3.037 -12.016 1 98.81 99 SER B N 1
ATOM 2078 C CA . SER B 1 99 ? 5.824 -2.258 -12.703 1 98.81 99 SER B CA 1
ATOM 2079 C C . SER B 1 99 ? 7.066 -3.1 -12.992 1 98.81 99 SER B C 1
ATOM 2081 O O . SER B 1 99 ? 7.672 -2.982 -14.055 1 98.81 99 SER B O 1
ATOM 2083 N N . LEU B 1 100 ? 7.43 -3.842 -12.016 1 98.81 100 LEU B N 1
ATOM 2084 C CA . LEU B 1 100 ? 8.586 -4.715 -12.188 1 98.81 100 LEU B CA 1
ATOM 2085 C C . LEU B 1 100 ? 8.367 -5.676 -13.352 1 98.81 100 LEU B C 1
ATOM 2087 O O . LEU B 1 100 ? 9.234 -5.816 -14.219 1 98.81 100 LEU B O 1
ATOM 2091 N N . PHE B 1 101 ? 7.246 -6.324 -13.383 1 98.81 101 PHE B N 1
ATOM 2092 C CA . PHE B 1 101 ? 6.957 -7.25 -14.477 1 98.81 101 PHE B CA 1
ATOM 2093 C C . PHE B 1 101 ? 6.938 -6.523 -15.812 1 98.81 101 PHE B C 1
ATOM 2095 O O . PHE B 1 101 ? 7.438 -7.039 -16.812 1 98.81 101 PHE B O 1
ATOM 2102 N N . ASN B 1 102 ? 6.418 -5.352 -15.883 1 98.56 102 ASN B N 1
ATOM 2103 C CA . ASN B 1 102 ? 6.422 -4.543 -17.094 1 98.56 102 ASN B CA 1
ATOM 2104 C C . ASN B 1 102 ? 7.84 -4.242 -17.578 1 98.56 102 ASN B C 1
ATOM 2106 O O . ASN B 1 102 ? 8.148 -4.383 -18.75 1 98.56 102 ASN B O 1
ATOM 2110 N N . ARG B 1 103 ? 8.664 -3.879 -16.703 1 98.19 103 ARG B N 1
ATOM 2111 C CA . ARG B 1 103 ? 10.055 -3.57 -17.016 1 98.19 103 ARG B CA 1
ATOM 2112 C C . ARG B 1 103 ? 10.773 -4.797 -17.562 1 98.19 103 ARG B C 1
ATOM 2114 O O . ARG B 1 103 ? 11.672 -4.676 -18.406 1 98.19 103 ARG B O 1
ATOM 2121 N N . LEU B 1 104 ? 10.344 -5.898 -17.094 1 97.94 104 LEU B N 1
ATOM 2122 C CA . LEU B 1 104 ? 10.961 -7.148 -17.516 1 97.94 104 LEU B CA 1
ATOM 2123 C C . LEU B 1 104 ? 10.32 -7.672 -18.797 1 97.94 104 LEU B C 1
ATOM 2125 O O . LEU B 1 104 ? 10.656 -8.766 -19.266 1 97.94 104 LEU B O 1
ATOM 2129 N N . GLY B 1 105 ? 9.289 -6.938 -19.25 1 97.5 105 GLY B N 1
ATOM 2130 C CA . GLY B 1 105 ? 8.625 -7.332 -20.484 1 97.5 105 GLY B CA 1
ATOM 2131 C C . GLY B 1 105 ? 7.602 -8.438 -20.281 1 97.5 105 GLY B C 1
ATOM 2132 O O . GLY B 1 105 ? 7.289 -9.172 -21.219 1 97.5 105 GLY B O 1
ATOM 2133 N N . VAL B 1 106 ? 7.152 -8.586 -19.125 1 97.81 106 VAL B N 1
ATOM 2134 C CA . VAL B 1 106 ? 6.172 -9.617 -18.797 1 97.81 106 VAL B CA 1
ATOM 2135 C C . VAL B 1 106 ? 4.801 -8.977 -18.578 1 97.81 106 VAL B C 1
ATOM 2137 O O . VAL B 1 106 ? 4.688 -7.941 -17.922 1 97.81 106 VAL B O 1
ATOM 2140 N N . GLN B 1 107 ? 3.787 -9.594 -19.203 1 97 107 GLN B N 1
ATOM 2141 C CA . GLN B 1 107 ? 2.416 -9.141 -19 1 97 107 GLN B CA 1
ATOM 2142 C C . GLN B 1 107 ? 1.633 -10.133 -18.141 1 97 107 GLN B C 1
ATOM 2144 O O . GLN B 1 107 ? 1.059 -11.086 -18.656 1 97 107 GLN B O 1
ATOM 2149 N N . PRO B 1 108 ? 1.503 -9.906 -16.906 1 98.62 108 PRO B N 1
ATOM 2150 C CA . PRO B 1 108 ? 0.754 -10.828 -16.047 1 98.62 108 PRO B CA 1
ATOM 2151 C C . PRO B 1 108 ? -0.758 -10.688 -16.203 1 98.62 108 PRO B C 1
ATOM 2153 O O . PRO B 1 108 ? -1.24 -9.656 -16.688 1 98.62 108 PRO B O 1
ATOM 2156 N N . LEU B 1 109 ? -1.452 -11.781 -15.898 1 98.88 109 LEU B N 1
ATOM 2157 C CA . LEU B 1 109 ? -2.861 -11.578 -15.578 1 98.88 109 LEU B CA 1
ATOM 2158 C C . LEU B 1 109 ? -3.023 -10.922 -14.211 1 98.88 109 LEU B C 1
ATOM 2160 O O . LEU B 1 109 ? -2.555 -11.453 -13.203 1 98.88 109 LEU B O 1
ATOM 2164 N N . VAL B 1 110 ? -3.646 -9.836 -14.25 1 98.94 110 VAL B N 1
ATOM 2165 C CA . VAL B 1 110 ? -3.875 -9.109 -13.008 1 98.94 110 VAL B CA 1
ATOM 2166 C C . VAL B 1 110 ? -5.348 -9.219 -12.609 1 98.94 110 VAL B C 1
ATOM 2168 O O . VAL B 1 110 ? -6.234 -8.961 -13.422 1 98.94 110 VAL B O 1
ATOM 2171 N N . VAL B 1 111 ? -5.559 -9.625 -11.375 1 98.94 111 VAL B N 1
ATOM 2172 C CA . VAL B 1 111 ? -6.914 -9.672 -10.828 1 98.94 111 VAL B CA 1
ATOM 2173 C C . VAL B 1 111 ? -7.055 -8.656 -9.703 1 98.94 111 VAL B C 1
ATOM 2175 O O . VAL B 1 111 ? -6.488 -8.836 -8.617 1 98.94 111 VAL B O 1
ATOM 2178 N N . GLU B 1 112 ? -7.797 -7.629 -10.07 1 98.88 112 GLU B N 1
ATOM 2179 C CA . GLU B 1 112 ? -8.016 -6.582 -9.078 1 98.88 112 GLU B CA 1
ATOM 2180 C C . GLU B 1 112 ? -9.164 -6.945 -8.141 1 98.88 112 GLU B C 1
ATOM 2182 O O . GLU B 1 112 ? -10.336 -6.789 -8.5 1 98.88 112 GLU B O 1
ATOM 2187 N N . LEU B 1 113 ? -8.828 -7.305 -6.914 1 98.81 113 LEU B N 1
ATOM 2188 C CA . LEU B 1 113 ? -9.812 -7.809 -5.965 1 98.81 113 LEU B CA 1
ATOM 2189 C C . LEU B 1 113 ? -10.797 -6.715 -5.562 1 98.81 113 LEU B C 1
ATOM 2191 O O . LEU B 1 113 ? -11.969 -6.988 -5.316 1 98.81 113 LEU B O 1
ATOM 2195 N N . ASP B 1 114 ? -10.297 -5.465 -5.508 1 98 114 ASP B N 1
ATOM 2196 C CA . ASP B 1 114 ? -11.109 -4.348 -5.031 1 98 114 ASP B CA 1
ATOM 2197 C C . ASP B 1 114 ? -12.109 -3.906 -6.094 1 98 114 ASP B C 1
ATOM 2199 O O . ASP B 1 114 ? -12.977 -3.076 -5.828 1 98 114 ASP B O 1
ATOM 2203 N N . GLN B 1 115 ? -12.086 -4.527 -7.262 1 98.62 115 GLN B N 1
ATOM 2204 C CA . GLN B 1 115 ? -12.992 -4.16 -8.344 1 98.62 115 GLN B CA 1
ATOM 2205 C C . GLN B 1 115 ? -13.984 -5.285 -8.633 1 98.62 115 GLN B C 1
ATOM 2207 O O . GLN B 1 115 ? -14.656 -5.277 -9.664 1 98.62 115 GLN B O 1
ATOM 2212 N N . MET B 1 116 ? -14.125 -6.227 -7.676 1 97.88 116 MET B N 1
ATOM 2213 C CA . MET B 1 116 ? -14.922 -7.418 -7.945 1 97.88 116 MET B CA 1
ATOM 2214 C C . MET B 1 116 ? -16.188 -7.426 -7.086 1 97.88 116 MET B C 1
ATOM 2216 O O . MET B 1 116 ? -16.828 -8.461 -6.941 1 97.88 116 MET B O 1
ATOM 2220 N N . GLY B 1 117 ? -16.469 -6.312 -6.465 1 96.38 117 GLY B N 1
ATOM 2221 C CA . GLY B 1 117 ? -17.625 -6.289 -5.57 1 96.38 117 GLY B CA 1
ATOM 2222 C C . GLY B 1 117 ? -17.516 -7.289 -4.434 1 96.38 117 GLY B C 1
ATOM 2223 O O . GLY B 1 117 ? -16.469 -7.402 -3.799 1 96.38 117 GLY B O 1
ATOM 2224 N N . ALA B 1 118 ? -18.547 -8.047 -4.188 1 95.25 118 ALA B N 1
ATOM 2225 C CA . ALA B 1 118 ? -18.609 -8.969 -3.055 1 95.25 118 ALA B CA 1
ATOM 2226 C C . ALA B 1 118 ? -17.703 -10.164 -3.266 1 95.25 118 ALA B C 1
ATOM 2228 O O . ALA B 1 118 ? -17.281 -10.812 -2.303 1 95.25 118 ALA B O 1
ATOM 2229 N N . GLN B 1 119 ? -17.391 -10.445 -4.484 1 96.12 119 GLN B N 1
ATOM 2230 C CA . GLN B 1 119 ? -16.547 -11.594 -4.781 1 96.12 119 GLN B CA 1
ATOM 2231 C C . GLN B 1 119 ? -15.094 -11.336 -4.371 1 96.12 119 GLN B C 1
ATOM 2233 O O . GLN B 1 119 ? -14.344 -12.273 -4.098 1 96.12 119 GLN B O 1
ATOM 2238 N N . GLY B 1 120 ? -14.758 -10.086 -4.312 1 97.69 120 GLY B N 1
ATOM 2239 C CA . GLY B 1 120 ? -13.391 -9.727 -3.98 1 97.69 120 GLY B CA 1
ATOM 2240 C C . GLY B 1 120 ? -12.938 -10.281 -2.643 1 97.69 120 GLY B C 1
ATOM 2241 O O . GLY B 1 120 ? -12 -11.07 -2.58 1 97.69 120 GLY B O 1
ATOM 2242 N N . PRO B 1 121 ? -13.648 -9.914 -1.616 1 97.56 121 PRO B N 1
ATOM 2243 C CA . PRO B 1 121 ? -13.289 -10.422 -0.292 1 97.56 121 PRO B CA 1
ATOM 2244 C C . PRO B 1 121 ? -13.375 -11.945 -0.201 1 97.56 121 PRO B C 1
ATOM 2246 O O . PRO B 1 121 ? -12.578 -12.578 0.5 1 97.56 121 PRO B O 1
ATOM 2249 N N . GLN B 1 122 ? -14.305 -12.547 -0.901 1 97.56 122 GLN B N 1
ATOM 2250 C CA . GLN B 1 122 ? -14.422 -14.008 -0.889 1 97.56 122 GLN B CA 1
ATOM 2251 C C . GLN B 1 122 ? -13.219 -14.664 -1.557 1 97.56 122 GLN B C 1
ATOM 2253 O O . GLN B 1 122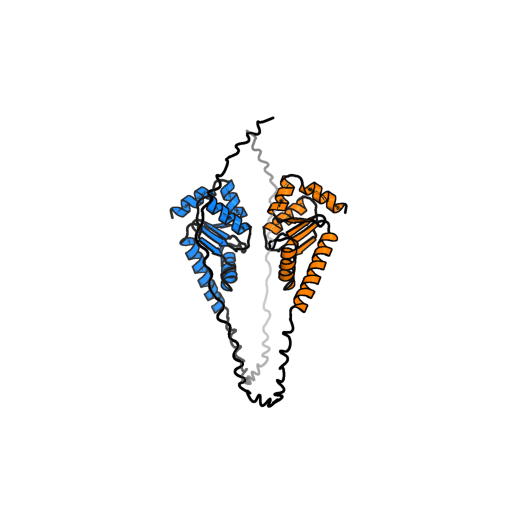 ? -12.68 -15.641 -1.04 1 97.56 122 GLN B O 1
ATOM 2258 N N . LEU B 1 123 ? -12.883 -14.109 -2.641 1 98.31 123 LEU B N 1
ATOM 2259 C CA . LEU B 1 123 ? -11.711 -14.625 -3.344 1 98.31 123 LEU B CA 1
ATOM 2260 C C . LEU B 1 123 ? -10.453 -14.445 -2.508 1 98.31 123 LEU B C 1
ATOM 2262 O O . LEU B 1 123 ? -9.594 -15.336 -2.467 1 98.31 123 LEU B O 1
ATOM 2266 N N . GLN B 1 124 ? -10.344 -13.352 -1.876 1 98.44 124 GLN B N 1
ATOM 2267 C CA . GLN B 1 124 ? -9.203 -13.094 -1.008 1 98.44 124 GLN B CA 1
ATOM 2268 C C . GLN B 1 124 ? -9.117 -14.125 0.114 1 98.44 124 GLN B C 1
ATOM 2270 O O . GLN B 1 124 ? -8.023 -14.562 0.482 1 98.44 124 GLN B O 1
ATOM 2275 N N . LYS B 1 125 ? -10.227 -14.531 0.668 1 98.12 125 LYS B N 1
ATOM 2276 C CA . LYS B 1 125 ? -10.258 -15.586 1.686 1 98.12 125 LYS B CA 1
ATOM 2277 C C . LYS B 1 125 ? -9.781 -16.922 1.115 1 98.12 125 LYS B C 1
ATOM 2279 O O . LYS B 1 125 ? -9.047 -17.656 1.777 1 98.12 125 LYS B O 1
ATOM 2284 N N . VAL B 1 126 ? -10.203 -17.172 -0.038 1 98.44 126 VAL B N 1
ATOM 2285 C CA . VAL B 1 126 ? -9.781 -18.391 -0.702 1 98.44 126 VAL B CA 1
ATOM 2286 C C . VAL B 1 126 ? -8.266 -18.359 -0.913 1 98.44 126 VAL B C 1
ATOM 2288 O O . VAL B 1 126 ? -7.578 -19.359 -0.664 1 98.44 126 VAL B O 1
ATOM 2291 N N . LEU B 1 127 ? -7.738 -17.219 -1.353 1 98.75 127 LEU B N 1
ATOM 2292 C CA . LEU B 1 127 ? -6.297 -17.062 -1.522 1 98.75 127 LEU B CA 1
ATOM 2293 C C . LEU B 1 127 ? -5.566 -17.297 -0.207 1 98.75 127 LEU B C 1
ATOM 2295 O O . LEU B 1 127 ? -4.527 -17.969 -0.182 1 98.75 127 LEU B O 1
ATOM 2299 N N . GLU B 1 128 ? -6.098 -16.75 0.855 1 98.69 128 GLU B N 1
ATOM 2300 C CA . GLU B 1 128 ? -5.5 -16.953 2.174 1 98.69 128 GLU B CA 1
ATOM 2301 C C . GLU B 1 128 ? -5.461 -18.422 2.547 1 98.69 128 GLU B C 1
ATOM 2303 O O . GLU B 1 128 ? -4.461 -18.906 3.08 1 98.69 128 GLU B O 1
ATOM 2308 N N . ARG B 1 129 ? -6.5 -19.109 2.213 1 97.88 129 ARG B N 1
ATOM 2309 C CA . ARG B 1 129 ? -6.551 -20.531 2.514 1 97.88 129 ARG B CA 1
ATOM 2310 C C . ARG B 1 129 ? -5.527 -21.297 1.684 1 97.88 129 ARG B C 1
ATOM 2312 O O . ARG B 1 129 ? -4.867 -22.203 2.189 1 97.88 129 ARG B O 1
ATOM 2319 N N . LEU B 1 130 ? -5.391 -20.922 0.537 1 98.12 130 LEU B N 1
ATOM 2320 C CA . LEU B 1 130 ? -4.551 -21.656 -0.4 1 98.12 130 LEU B CA 1
ATOM 2321 C C . LEU B 1 130 ? -3.078 -21.312 -0.183 1 98.12 130 LEU B C 1
ATOM 2323 O O . LEU B 1 130 ? -2.209 -22.172 -0.395 1 98.12 130 LEU B O 1
ATOM 2327 N N . THR B 1 131 ? -2.73 -20.109 0.238 1 98.69 131 THR B N 1
ATOM 2328 C CA . THR B 1 131 ? -1.342 -19.656 0.212 1 98.69 131 THR B CA 1
ATOM 2329 C C . THR B 1 131 ? -0.857 -19.312 1.617 1 98.69 131 THR B C 1
ATOM 2331 O O . THR B 1 131 ? 0.345 -19.172 1.847 1 98.69 131 THR B O 1
ATOM 2334 N N . GLY B 1 132 ? -1.784 -19.141 2.541 1 98.5 132 GLY B N 1
ATOM 2335 C CA . GLY B 1 132 ? -1.447 -18.625 3.861 1 98.5 132 GLY B CA 1
ATOM 2336 C C . GLY B 1 132 ? -1.283 -17.125 3.9 1 98.5 132 GLY B C 1
ATOM 2337 O O . GLY B 1 132 ? -0.946 -16.562 4.941 1 98.5 132 GLY B O 1
ATOM 2338 N N . GLN B 1 133 ? -1.543 -16.5 2.756 1 98.69 133 GLN B N 1
ATOM 2339 C CA . GLN B 1 133 ? -1.325 -15.062 2.646 1 98.69 133 GLN B CA 1
ATOM 2340 C C . GLN B 1 133 ? -2.631 -14.336 2.352 1 98.69 133 GLN B C 1
ATOM 2342 O O . GLN B 1 133 ? -3.256 -14.562 1.314 1 98.69 133 GLN B O 1
ATOM 2347 N N . HIS B 1 134 ? -2.947 -13.422 3.166 1 98.12 134 HIS B N 1
ATOM 2348 C CA . HIS B 1 134 ? -4.145 -12.609 3 1 98.12 134 HIS B CA 1
ATOM 2349 C C . HIS B 1 134 ? -3.832 -11.328 2.227 1 98.12 134 HIS B C 1
ATOM 2351 O O . HIS B 1 134 ? -4.711 -10.766 1.57 1 98.12 134 HIS B O 1
ATOM 2357 N N . THR B 1 135 ? -2.598 -10.914 2.211 1 98.5 135 THR B N 1
ATOM 2358 C CA . THR B 1 135 ? -2.176 -9.617 1.695 1 98.5 135 THR B CA 1
ATOM 2359 C C . THR B 1 135 ? -2.025 -9.656 0.178 1 98.5 135 THR B C 1
ATOM 2361 O O . THR B 1 135 ? -2.059 -10.734 -0.424 1 98.5 135 THR B O 1
ATOM 2364 N N . VAL B 1 136 ? -1.989 -8.508 -0.389 1 98.81 136 VAL B N 1
ATOM 2365 C CA . VAL B 1 136 ? -1.664 -8.328 -1.8 1 98.81 136 VAL B CA 1
ATOM 2366 C C . VAL B 1 136 ? -0.38 -7.516 -1.935 1 98.81 136 VAL B C 1
ATOM 2368 O O . VAL B 1 136 ? 0.009 -6.797 -1.009 1 98.81 136 VAL B O 1
ATOM 2371 N N . PRO B 1 137 ? 0.251 -7.664 -2.963 1 98.94 137 PRO B N 1
ATOM 2372 C CA . PRO B 1 137 ? -0.007 -8.602 -4.059 1 98.94 137 PRO B CA 1
ATOM 2373 C C . PRO B 1 137 ? 0.262 -10.055 -3.664 1 98.94 137 PRO B C 1
ATOM 2375 O O . PRO B 1 137 ? 1.131 -10.32 -2.83 1 98.94 137 PRO B O 1
ATOM 2378 N N . ASN B 1 138 ? -0.561 -10.891 -4.188 1 98.94 138 ASN B N 1
ATOM 2379 C CA . ASN B 1 138 ? -0.354 -12.336 -4.137 1 98.94 138 ASN B CA 1
ATOM 2380 C C . ASN B 1 138 ? 0.033 -12.898 -5.504 1 98.94 138 ASN B C 1
ATOM 2382 O O . ASN B 1 138 ? -0.798 -12.961 -6.41 1 98.94 138 ASN B O 1
ATOM 2386 N N . VAL B 1 139 ? 1.291 -13.398 -5.648 1 98.94 139 VAL B N 1
ATOM 2387 C CA . VAL B 1 139 ? 1.901 -13.594 -6.957 1 98.94 139 VAL B CA 1
ATOM 2388 C C . VAL B 1 139 ? 2.104 -15.086 -7.215 1 98.94 139 VAL B C 1
ATOM 2390 O O . VAL B 1 139 ? 2.594 -15.812 -6.344 1 98.94 139 VAL B O 1
ATOM 2393 N N . PHE B 1 140 ? 1.738 -15.453 -8.383 1 98.88 140 PHE B N 1
ATOM 2394 C CA . PHE B 1 140 ? 1.951 -16.812 -8.875 1 98.88 140 PHE B CA 1
ATOM 2395 C C . PHE B 1 140 ? 2.723 -16.797 -10.188 1 98.88 140 PHE B C 1
ATOM 2397 O O . PHE B 1 140 ? 2.418 -16.016 -11.086 1 98.88 140 PHE B O 1
ATOM 2404 N N . ILE B 1 141 ? 3.691 -17.656 -10.297 1 98.81 141 ILE B N 1
ATOM 2405 C CA . ILE B 1 141 ? 4.453 -17.875 -11.523 1 98.81 141 ILE B CA 1
ATOM 2406 C C . ILE B 1 141 ? 4.52 -19.359 -11.836 1 98.81 141 ILE B C 1
ATOM 2408 O O . ILE B 1 141 ? 4.945 -20.156 -10.992 1 98.81 141 ILE B O 1
ATOM 2412 N N . GLY B 1 142 ? 4.082 -19.672 -13 1 97.81 142 GLY B N 1
ATOM 2413 C CA . GLY B 1 142 ? 4.062 -21.078 -13.367 1 97.81 142 GLY B CA 1
ATOM 2414 C C . GLY B 1 142 ? 3.215 -21.922 -12.438 1 97.81 142 GLY B C 1
ATOM 2415 O O . GLY B 1 142 ? 3.586 -23.062 -12.109 1 97.81 142 GLY B O 1
ATOM 2416 N N . GLY B 1 143 ? 2.252 -21.328 -11.859 1 98 143 GLY B N 1
ATOM 2417 C CA . GLY B 1 143 ? 1.354 -22.062 -10.977 1 98 143 GLY B CA 1
ATOM 2418 C C . GLY B 1 143 ? 1.854 -22.141 -9.547 1 98 143 GLY B C 1
ATOM 2419 O O . GLY B 1 143 ? 1.152 -22.641 -8.664 1 98 143 GLY B O 1
ATOM 2420 N N . LYS B 1 144 ? 2.984 -21.625 -9.32 1 98 144 LYS B N 1
ATOM 2421 C CA . LYS B 1 144 ? 3.588 -21.672 -7.992 1 98 144 LYS B CA 1
ATOM 2422 C C . LYS B 1 144 ? 3.41 -20.344 -7.266 1 98 144 LYS B C 1
ATOM 2424 O O . LYS B 1 144 ? 3.59 -19.266 -7.859 1 98 144 LYS B O 1
ATOM 2429 N N . HIS B 1 145 ? 3.082 -20.469 -6.008 1 98.88 145 HIS B N 1
ATOM 2430 C CA . HIS B 1 145 ? 2.998 -19.281 -5.176 1 98.88 145 HIS B CA 1
ATOM 2431 C C . HIS B 1 145 ? 4.387 -18.734 -4.852 1 98.88 145 HIS B C 1
ATOM 2433 O O . HIS B 1 145 ? 5.203 -19.438 -4.246 1 98.88 145 HIS B O 1
ATOM 2439 N N . ILE B 1 146 ? 4.652 -17.453 -5.207 1 98.75 146 ILE B N 1
ATOM 2440 C CA . ILE B 1 146 ? 5.941 -16.781 -5.027 1 98.75 146 ILE B CA 1
ATOM 2441 C C . ILE B 1 146 ? 5.922 -15.969 -3.736 1 98.75 146 ILE B C 1
ATOM 2443 O O . ILE B 1 146 ? 6.945 -15.844 -3.061 1 98.75 146 ILE B O 1
ATOM 2447 N N . GLY B 1 147 ? 4.746 -15.367 -3.514 1 98.81 147 GLY B N 1
ATOM 2448 C CA . GLY B 1 147 ? 4.621 -14.461 -2.383 1 98.81 147 GLY B CA 1
ATOM 2449 C C . GLY B 1 147 ? 4.164 -13.07 -2.777 1 98.81 147 GLY B C 1
ATOM 2450 O O . GLY B 1 147 ? 3.377 -12.914 -3.711 1 98.81 147 GLY B O 1
ATOM 2451 N N . GLY B 1 148 ? 4.582 -12.148 -1.965 1 98.81 148 GLY B N 1
ATOM 2452 C CA . GLY B 1 148 ? 4.195 -10.766 -2.186 1 98.81 148 GLY B CA 1
ATOM 2453 C C . GLY B 1 148 ? 5.266 -9.953 -2.885 1 98.81 148 GLY B C 1
ATOM 2454 O O . GLY B 1 148 ? 6.055 -10.492 -3.662 1 98.81 148 GLY B O 1
ATOM 2455 N N . CYS B 1 149 ? 5.227 -8.68 -2.586 1 98.88 149 CYS B N 1
ATOM 2456 C CA . CYS B 1 149 ? 6.152 -7.734 -3.203 1 98.88 149 CYS B CA 1
ATOM 2457 C C . CYS B 1 149 ? 7.582 -8.008 -2.76 1 98.88 149 CYS B C 1
ATOM 2459 O O . CYS B 1 149 ? 8.484 -8.141 -3.594 1 98.88 149 CYS B O 1
ATOM 2461 N N . THR B 1 150 ? 7.727 -8.141 -1.45 1 98.5 150 THR B N 1
ATOM 2462 C CA . THR B 1 150 ? 9.062 -8.367 -0.902 1 98.5 150 THR B CA 1
ATOM 2463 C C . THR B 1 150 ? 9.68 -9.633 -1.499 1 98.5 150 THR B C 1
ATOM 2465 O O . THR B 1 150 ? 10.844 -9.625 -1.906 1 98.5 150 THR B O 1
ATOM 2468 N N . ASP B 1 151 ? 8.914 -10.672 -1.628 1 98.81 151 ASP B N 1
ATOM 2469 C CA . ASP B 1 151 ? 9.391 -11.945 -2.174 1 98.81 151 ASP B CA 1
ATOM 2470 C C . ASP B 1 151 ? 9.75 -11.805 -3.652 1 98.81 151 ASP B C 1
ATOM 2472 O O . ASP B 1 151 ? 10.789 -12.297 -4.094 1 98.81 151 ASP B O 1
ATOM 2476 N N . THR B 1 152 ? 8.922 -11.148 -4.379 1 98.88 152 THR B N 1
ATOM 2477 C CA . 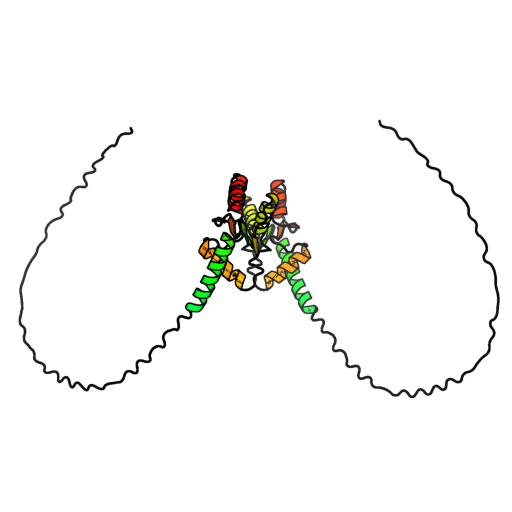THR B 1 152 ? 9.125 -10.984 -5.812 1 98.88 152 THR B CA 1
ATOM 2478 C C . THR B 1 152 ? 10.359 -10.141 -6.098 1 98.88 152 THR B C 1
ATOM 2480 O O . THR B 1 152 ? 11.195 -10.516 -6.93 1 98.88 152 THR B O 1
ATOM 2483 N N . VAL B 1 153 ? 10.492 -9.078 -5.402 1 98.81 153 VAL B N 1
ATOM 2484 C CA . VAL B 1 153 ? 11.617 -8.18 -5.598 1 98.81 153 VAL B CA 1
ATOM 2485 C C . VAL B 1 153 ? 12.914 -8.867 -5.168 1 98.81 153 VAL B C 1
ATOM 2487 O O . VAL B 1 153 ? 13.945 -8.711 -5.82 1 98.81 153 VAL B O 1
ATOM 2490 N N . LYS B 1 154 ? 12.82 -9.633 -4.105 1 98.75 154 LYS B N 1
ATOM 2491 C CA . LYS B 1 154 ? 13.992 -10.383 -3.654 1 98.75 154 LYS B CA 1
ATOM 2492 C C . LYS B 1 154 ? 14.453 -11.375 -4.719 1 98.75 154 LYS B C 1
ATOM 2494 O O . LYS B 1 154 ? 15.648 -11.484 -4.988 1 98.75 154 LYS B O 1
ATOM 2499 N N . LEU B 1 155 ? 13.523 -12.055 -5.258 1 98.75 155 LEU B N 1
ATOM 2500 C CA . LEU B 1 155 ? 13.852 -12.992 -6.328 1 98.75 155 LEU B CA 1
ATOM 2501 C C . LEU B 1 155 ? 14.508 -12.266 -7.5 1 98.75 155 LEU B C 1
ATOM 2503 O O . LEU B 1 155 ? 15.445 -12.797 -8.109 1 98.75 155 LEU B O 1
ATOM 2507 N N . HIS B 1 156 ? 14.039 -11.086 -7.875 1 98.81 156 HIS B N 1
ATOM 2508 C CA . HIS B 1 156 ? 14.609 -10.297 -8.961 1 98.81 156 HIS B CA 1
ATOM 2509 C C . HIS B 1 156 ? 16.031 -9.867 -8.633 1 98.81 156 HIS B C 1
ATOM 2511 O O . HIS B 1 156 ? 16.938 -9.977 -9.477 1 98.81 156 HIS B O 1
ATOM 2517 N N . ARG B 1 157 ? 16.203 -9.383 -7.422 1 98.38 157 ARG B N 1
ATOM 2518 C CA . ARG B 1 157 ? 17.531 -8.922 -6.996 1 98.38 157 ARG B CA 1
ATOM 2519 C C . ARG B 1 157 ? 18.547 -10.062 -7.035 1 98.38 157 ARG B C 1
ATOM 2521 O O . ARG B 1 157 ? 19.719 -9.844 -7.352 1 98.38 157 ARG B O 1
ATOM 2528 N N . LYS B 1 158 ? 18.078 -11.25 -6.793 1 98.25 158 LYS B N 1
ATOM 2529 C CA . LYS B 1 158 ? 18.953 -12.43 -6.777 1 98.25 158 LYS B CA 1
ATOM 2530 C C . LYS B 1 158 ? 19.188 -12.953 -8.188 1 98.25 158 LYS B C 1
ATOM 2532 O O . LYS B 1 158 ? 19.984 -13.867 -8.391 1 98.25 158 LYS B O 1
ATOM 2537 N N . GLY B 1 159 ? 18.484 -12.438 -9.078 1 97.38 159 GLY B N 1
ATOM 2538 C CA . GLY B 1 159 ? 18.625 -12.875 -10.461 1 97.38 159 GLY B CA 1
ATOM 2539 C C . GLY B 1 159 ? 17.859 -14.156 -10.75 1 97.38 159 GLY B C 1
ATOM 2540 O O . GLY B 1 159 ? 18.047 -14.766 -11.805 1 97.38 159 GLY B O 1
ATOM 2541 N N . GLU B 1 160 ? 17.016 -14.492 -9.898 1 98.19 160 GLU B N 1
ATOM 2542 C CA . GLU B 1 160 ? 16.312 -15.766 -10 1 98.19 160 GLU B CA 1
ATOM 2543 C C . GLU B 1 160 ? 14.938 -15.586 -10.648 1 98.19 160 GLU B C 1
ATOM 2545 O O . GLU B 1 160 ? 14.367 -16.547 -11.172 1 98.19 160 GLU B O 1
ATOM 2550 N N . LEU B 1 161 ? 14.406 -14.438 -10.633 1 98.5 161 LEU B N 1
ATOM 2551 C CA . LEU B 1 161 ? 13.062 -14.188 -11.133 1 98.5 161 LEU B CA 1
ATOM 2552 C C . LEU B 1 161 ? 12.977 -14.438 -12.633 1 98.5 161 LEU B C 1
ATOM 2554 O O . LEU B 1 161 ? 12.031 -15.062 -13.109 1 98.5 161 LEU B O 1
ATOM 2558 N N . GLU B 1 162 ? 13.984 -14.008 -13.336 1 97 162 GLU B N 1
ATOM 2559 C CA . GLU B 1 162 ? 13.992 -14.133 -14.789 1 97 162 GLU B CA 1
ATOM 2560 C C . GLU B 1 162 ? 13.992 -15.594 -15.219 1 97 162 GLU B C 1
ATOM 2562 O O . GLU B 1 162 ? 13.312 -15.969 -16.172 1 97 162 GLU B O 1
ATOM 2567 N N . ALA B 1 163 ? 14.711 -16.359 -14.531 1 96.62 163 ALA B N 1
ATOM 2568 C CA . ALA B 1 163 ? 14.734 -17.797 -14.828 1 96.62 163 ALA B CA 1
ATOM 2569 C C . ALA B 1 163 ? 13.359 -18.422 -14.594 1 96.62 163 ALA B C 1
ATOM 2571 O O . ALA B 1 163 ? 12.898 -19.219 -15.406 1 96.62 163 ALA B O 1
ATOM 2572 N N . LEU B 1 164 ? 12.742 -18.031 -13.516 1 97.25 164 LEU B N 1
ATOM 2573 C CA . LEU B 1 164 ? 11.406 -18.531 -13.195 1 97.25 164 LEU B CA 1
ATOM 2574 C C . LEU B 1 164 ? 10.398 -18.125 -14.266 1 97.25 164 LEU B C 1
ATOM 2576 O O . LEU B 1 164 ? 9.562 -18.922 -14.68 1 97.25 164 LEU B O 1
ATOM 2580 N N . LEU B 1 165 ? 10.469 -16.938 -14.703 1 98 165 LEU B N 1
ATOM 2581 C CA . LEU B 1 165 ? 9.562 -16.422 -15.719 1 98 165 LEU B CA 1
ATOM 2582 C C . LEU B 1 165 ? 9.758 -17.141 -17.047 1 98 165 LEU B C 1
ATOM 2584 O O . LEU B 1 165 ? 8.789 -17.438 -17.75 1 98 165 LEU B O 1
ATOM 2588 N N . ALA B 1 166 ? 11.023 -17.422 -17.375 1 96.31 166 ALA B N 1
ATOM 2589 C CA . ALA B 1 166 ? 11.328 -18.141 -18.609 1 96.31 166 ALA B CA 1
ATOM 2590 C C . ALA B 1 166 ? 10.75 -19.547 -18.578 1 96.31 166 ALA B C 1
ATOM 2592 O O . ALA B 1 166 ? 10.188 -20.016 -19.578 1 96.31 166 ALA B O 1
ATOM 2593 N N . GLU B 1 167 ? 10.836 -20.078 -17.5 1 96 167 GLU B N 1
ATOM 2594 C CA . GLU B 1 167 ? 10.312 -21.422 -17.328 1 96 167 GLU B CA 1
ATOM 2595 C C . GLU B 1 167 ? 8.789 -21.438 -17.438 1 96 167 GLU B C 1
ATOM 2597 O O . GLU B 1 167 ? 8.203 -22.344 -18.031 1 96 167 GLU B O 1
ATOM 2602 N N . ALA B 1 168 ? 8.18 -20.5 -16.891 1 95 168 ALA B N 1
ATOM 2603 C CA . ALA B 1 168 ? 6.719 -20.422 -16.859 1 95 168 ALA B CA 1
ATOM 2604 C C . ALA B 1 168 ? 6.148 -20.188 -18.25 1 95 168 ALA B C 1
ATOM 2606 O O . ALA B 1 168 ? 5.039 -20.625 -18.562 1 95 168 ALA B O 1
ATOM 2607 N N . LYS B 1 169 ? 6.848 -19.469 -19 1 88.5 169 LYS B N 1
ATOM 2608 C CA . LYS B 1 169 ? 6.406 -19.203 -20.359 1 88.5 169 LYS B CA 1
ATOM 2609 C C . LYS B 1 169 ? 6.438 -20.469 -21.219 1 88.5 169 LYS B C 1
ATOM 2611 O O . LYS B 1 169 ? 5.656 -20.594 -22.156 1 88.5 169 LYS B O 1
ATOM 2616 N N . ASN B 1 170 ? 7.301 -21.297 -20.922 1 81 170 ASN B N 1
ATOM 2617 C CA . ASN B 1 170 ? 7.488 -22.516 -21.703 1 81 170 ASN B CA 1
ATOM 2618 C C . ASN B 1 170 ? 6.516 -23.609 -21.281 1 81 170 ASN B C 1
ATOM 2620 O O . ASN B 1 170 ? 6.473 -24.688 -21.891 1 81 170 ASN B O 1
ATOM 2624 N N . THR B 1 171 ? 5.707 -23.391 -20.281 1 70.94 171 THR B N 1
ATOM 2625 C CA . THR B 1 171 ? 4.723 -24.359 -19.844 1 70.94 171 THR B CA 1
ATOM 2626 C C . THR B 1 171 ? 3.314 -23.953 -20.25 1 70.94 171 THR B C 1
ATOM 2628 O O . THR B 1 171 ? 2.979 -22.766 -20.219 1 70.94 171 THR B O 1
#